Protein AF-A0A975T388-F1 (afdb_monomer_lite)

Foldseek 3Di:
DDADPVLVCLVVPNPPDDDDDDPDDDDDQLCCLQCVVVAGDLVVNLVVVLVVLCVQPVVHDGAAEDEHEHRPPSQVVDDLSLVRVLLSLLVVVVVVVPTSYHYHYDYDPVPDDPVSVLSVLQRDQWDQDPNDIDRRPNHDHSVRSVVQSPPPPDDGPPDDPPPPPPPPPDPPDDDDDDDDDDDDDDD

Secondary structure (DSSP, 8-state):
----HHHHHHHH--TTS------------HHHHHTTTSS--HHHHHHHHHHHHHHHHTTSS--EEEEEE--TTHHHHSTTHHHHHHHHHHHHHHHHTTSSEEEEEE--TTT--HHHHHHHHHH-SEEEETTEEEE-TT---HHHHHHHHT-TTSPPTTPPPP-----------PPP-----------

Structure (mmCIF, N/CA/C/O backbone):
data_AF-A0A975T388-F1
#
_entry.id   AF-A0A975T388-F1
#
loop_
_atom_site.group_PDB
_atom_site.id
_atom_site.type_symbol
_atom_site.label_atom_id
_atom_site.label_alt_id
_atom_site.label_comp_id
_atom_site.label_asym_id
_atom_site.label_entity_id
_atom_site.label_seq_id
_atom_site.pdbx_PDB_ins_code
_atom_site.Cartn_x
_atom_site.Cartn_y
_atom_site.Cartn_z
_atom_site.occupancy
_atom_site.B_iso_or_equiv
_atom_site.auth_seq_id
_atom_site.auth_comp_id
_atom_site.auth_asym_id
_atom_site.auth_atom_id
_atom_site.pdbx_PDB_model_num
ATOM 1 N N . MET A 1 1 ? -21.732 -12.731 -2.121 1.00 30.50 1 MET A N 1
ATOM 2 C CA . MET A 1 1 ? -21.685 -11.882 -0.911 1.00 30.50 1 MET A CA 1
ATOM 3 C C . MET A 1 1 ? -21.226 -12.724 0.274 1.00 30.50 1 MET A C 1
ATOM 5 O O . MET A 1 1 ? -22.053 -13.248 0.999 1.00 30.50 1 MET A O 1
ATOM 9 N N . LEU A 1 2 ? -19.913 -12.884 0.423 1.00 24.78 2 LEU A N 1
ATOM 10 C CA . LEU A 1 2 ? -19.207 -13.359 1.616 1.00 24.78 2 LEU A CA 1
ATOM 11 C C . LEU A 1 2 ? -17.829 -12.700 1.496 1.00 24.78 2 LEU A C 1
ATOM 13 O O . LEU A 1 2 ? -17.109 -12.968 0.543 1.00 24.78 2 LEU A O 1
ATOM 17 N N . LEU A 1 3 ? -17.558 -11.721 2.356 1.00 25.56 3 LEU A N 1
ATOM 18 C CA . LEU A 1 3 ? -16.228 -11.121 2.471 1.00 25.56 3 LEU A CA 1
ATOM 19 C C . LEU A 1 3 ? -15.344 -12.114 3.242 1.00 25.56 3 LEU A C 1
ATOM 21 O O . LEU A 1 3 ? -15.876 -12.751 4.158 1.00 25.56 3 LEU A O 1
ATOM 25 N N . PRO A 1 4 ? -14.038 -12.216 2.948 1.00 30.88 4 PRO A N 1
ATOM 26 C CA . PRO A 1 4 ? -13.086 -12.859 3.844 1.00 30.88 4 PRO A CA 1
ATOM 27 C C . PRO A 1 4 ? -13.237 -12.287 5.263 1.00 30.88 4 PRO A C 1
ATOM 29 O O . PRO A 1 4 ? -13.373 -11.073 5.462 1.00 30.88 4 PRO A O 1
ATOM 32 N N . THR A 1 5 ? -13.313 -13.176 6.255 1.00 37.41 5 THR A N 1
ATOM 33 C CA . THR A 1 5 ? -13.714 -12.865 7.639 1.00 37.41 5 THR A CA 1
ATOM 34 C C . THR A 1 5 ? -12.805 -11.822 8.305 1.00 37.41 5 THR A C 1
ATOM 36 O O . THR A 1 5 ? -13.280 -11.022 9.107 1.00 37.41 5 THR A O 1
ATOM 39 N N . ASN A 1 6 ? -11.527 -11.780 7.927 1.00 43.19 6 ASN A N 1
ATOM 40 C CA . ASN A 1 6 ? -10.510 -10.850 8.427 1.00 43.19 6 ASN A CA 1
ATOM 41 C C . ASN A 1 6 ? -10.733 -9.400 7.956 1.00 43.19 6 ASN A C 1
ATOM 43 O O . ASN A 1 6 ? -10.787 -8.496 8.787 1.00 43.19 6 ASN A O 1
ATOM 47 N N . ALA A 1 7 ? -10.953 -9.175 6.657 1.00 42.31 7 ALA A N 1
ATOM 48 C CA . ALA A 1 7 ? -11.155 -7.833 6.104 1.00 42.31 7 ALA A CA 1
ATOM 49 C C . ALA A 1 7 ? -12.458 -7.195 6.614 1.00 42.31 7 ALA A C 1
ATOM 51 O O . ALA A 1 7 ? -12.517 -5.999 6.903 1.00 42.31 7 ALA A O 1
ATOM 52 N N . ARG A 1 8 ? -13.513 -8.004 6.785 1.00 41.97 8 ARG A N 1
ATOM 53 C CA . ARG A 1 8 ? -14.796 -7.534 7.326 1.00 41.97 8 ARG A CA 1
ATOM 54 C C . ARG A 1 8 ? -14.720 -7.226 8.825 1.00 41.97 8 ARG A C 1
ATOM 56 O O . ARG A 1 8 ? -15.292 -6.224 9.248 1.00 41.97 8 ARG A O 1
ATOM 63 N N . ALA A 1 9 ? -14.038 -8.058 9.615 1.00 42.25 9 ALA A N 1
ATOM 64 C CA . ALA A 1 9 ? -13.875 -7.837 11.053 1.00 42.25 9 ALA A CA 1
ATOM 65 C C . ALA A 1 9 ? -13.062 -6.566 11.347 1.00 42.25 9 ALA A C 1
ATOM 67 O O . ALA A 1 9 ? -13.462 -5.765 12.190 1.00 42.25 9 ALA A O 1
ATOM 68 N N . GLN A 1 10 ? -11.987 -6.324 10.589 1.00 47.91 10 GLN A N 1
ATOM 69 C CA . GLN A 1 10 ? -11.189 -5.102 10.718 1.00 47.91 10 GLN A CA 1
ATOM 70 C C . GLN A 1 10 ? -11.966 -3.859 10.251 1.00 47.91 10 GLN A C 1
ATOM 72 O O . GLN A 1 10 ? -11.989 -2.853 10.956 1.00 47.91 10 GLN A O 1
ATOM 77 N N . ALA A 1 11 ? -12.681 -3.931 9.118 1.00 50.34 11 ALA A N 1
ATOM 78 C CA . ALA A 1 11 ? -13.449 -2.803 8.574 1.00 50.34 11 ALA A CA 1
ATOM 79 C C . ALA A 1 11 ? -14.581 -2.324 9.496 1.00 50.34 11 ALA A C 1
ATOM 81 O O . ALA A 1 11 ? -14.833 -1.121 9.605 1.00 50.34 11 ALA A O 1
ATOM 82 N N . VAL A 1 12 ? -15.275 -3.241 10.171 1.00 49.38 12 VAL A N 1
ATOM 83 C CA . VAL A 1 12 ? -16.400 -2.893 11.052 1.00 49.38 12 VAL A CA 1
ATOM 84 C C . VAL A 1 12 ? -15.915 -2.505 12.457 1.00 49.38 12 VAL A C 1
ATOM 86 O O . VAL A 1 12 ? -16.614 -1.771 13.150 1.00 49.38 12 VAL A O 1
ATOM 89 N N . GLY A 1 13 ? -14.687 -2.879 12.841 1.00 43.19 13 GLY A N 1
ATOM 90 C CA . GLY A 1 13 ? -14.313 -2.995 14.251 1.00 43.19 13 GLY A CA 1
ATOM 91 C C . GLY A 1 13 ? -15.068 -4.179 14.860 1.00 43.19 13 GLY A C 1
ATOM 92 O O . GLY A 1 13 ? -16.221 -4.436 14.502 1.00 43.19 13 GLY A O 1
ATOM 93 N N . GLU A 1 14 ? -14.445 -4.965 15.735 1.00 40.31 14 GLU A N 1
ATOM 94 C CA . GLU A 1 14 ? -15.171 -6.078 16.353 1.00 40.31 14 GLU A CA 1
ATOM 95 C C . GLU A 1 14 ? -16.445 -5.568 17.048 1.00 40.31 14 GLU A C 1
ATOM 97 O O . GLU A 1 14 ? -16.415 -4.580 17.784 1.00 40.31 14 GLU A O 1
ATOM 102 N N . ALA A 1 15 ? -17.572 -6.244 16.792 1.00 36.09 15 ALA A N 1
ATOM 103 C CA . ALA A 1 15 ? -18.944 -5.816 17.097 1.00 36.09 15 ALA A CA 1
ATOM 104 C C . ALA A 1 15 ? -19.305 -5.733 18.603 1.00 36.09 15 ALA A C 1
ATOM 106 O O . ALA A 1 15 ? -20.472 -5.843 18.972 1.00 36.09 15 ALA A O 1
ATOM 107 N N . GLY A 1 16 ? -18.320 -5.544 19.480 1.00 38.28 16 GLY A N 1
ATOM 108 C CA . GLY A 1 16 ? -18.479 -5.384 20.925 1.00 38.28 16 GLY A CA 1
ATOM 109 C C . GLY A 1 16 ? -17.702 -4.212 21.530 1.00 38.28 16 GLY A C 1
ATOM 110 O O . GLY A 1 16 ? -17.744 -4.040 22.746 1.00 38.28 16 GLY A O 1
ATOM 111 N N . VAL A 1 17 ? -17.004 -3.401 20.730 1.00 41.09 17 VAL A N 1
ATOM 112 C CA . VAL A 1 17 ? -16.310 -2.206 21.228 1.00 41.09 17 VAL A CA 1
ATOM 113 C C . VAL A 1 17 ? -17.231 -1.006 21.041 1.00 41.09 17 VAL A C 1
ATOM 115 O O . VAL A 1 17 ? -17.627 -0.691 19.922 1.00 41.09 17 VAL A O 1
ATOM 118 N N . ALA A 1 18 ? -17.626 -0.380 22.153 1.00 38.09 18 ALA A N 1
ATOM 119 C CA . ALA A 1 18 ? -18.365 0.877 22.136 1.00 38.09 18 ALA A CA 1
ATOM 120 C C . ALA A 1 18 ? -17.666 1.875 21.204 1.00 38.09 18 ALA A C 1
ATOM 122 O O . ALA A 1 18 ? -16.444 2.001 21.261 1.00 38.09 18 ALA A O 1
ATOM 123 N N . ASP A 1 19 ? -18.451 2.541 20.357 1.00 43.00 19 ASP A N 1
ATOM 124 C CA . ASP A 1 19 ? -17.957 3.444 19.320 1.00 43.00 19 ASP A CA 1
ATOM 125 C C . ASP A 1 19 ? -17.014 4.490 19.947 1.00 43.00 19 ASP A C 1
ATOM 127 O O . ASP A 1 19 ? -17.460 5.282 20.790 1.00 43.00 19 ASP A O 1
ATOM 131 N N . PRO A 1 20 ? -15.704 4.467 19.641 1.00 47.03 20 PRO A N 1
ATOM 132 C CA . PRO A 1 20 ? -14.797 5.477 20.153 1.00 47.03 20 PRO A CA 1
ATOM 133 C C . PRO A 1 20 ? -15.199 6.828 19.549 1.00 47.03 20 PRO A C 1
ATOM 135 O O . PRO A 1 20 ? -15.368 6.934 18.333 1.00 47.03 20 PRO A O 1
ATOM 138 N N . PRO A 1 21 ? -15.364 7.890 20.351 1.00 54.34 21 PRO A N 1
ATOM 139 C CA . PRO A 1 21 ? -15.762 9.176 19.812 1.00 54.34 21 PRO A CA 1
ATOM 140 C C . PRO A 1 21 ? -14.575 9.796 19.075 1.00 54.34 21 PRO A C 1
ATOM 142 O O . PRO A 1 21 ? -13.701 10.388 19.700 1.00 54.34 21 PRO A O 1
ATOM 145 N N . THR A 1 22 ? -14.550 9.727 17.746 1.00 55.69 22 THR A N 1
ATOM 146 C CA . THR A 1 22 ? -13.683 10.592 16.934 1.00 55.69 22 THR A CA 1
ATOM 147 C C . THR A 1 22 ? -14.392 11.037 15.656 1.00 55.69 22 THR A C 1
ATOM 149 O O . THR A 1 22 ? -14.311 10.424 14.599 1.00 55.69 22 THR A O 1
ATOM 152 N N . HIS A 1 23 ? -15.060 12.191 15.745 1.00 63.50 23 HIS A N 1
ATOM 153 C CA . HIS A 1 23 ? -15.674 12.946 14.641 1.00 63.50 23 HIS A CA 1
ATOM 154 C C . HIS A 1 23 ? -14.646 13.534 13.642 1.00 63.50 23 HIS A C 1
ATOM 156 O O . HIS A 1 23 ? -14.829 14.647 13.149 1.00 63.50 23 HIS A O 1
ATOM 162 N N . ARG A 1 24 ? -13.527 12.849 13.372 1.00 70.00 24 ARG A N 1
ATOM 163 C CA . ARG A 1 24 ? -12.461 13.350 12.493 1.00 70.00 24 ARG A CA 1
ATOM 164 C C . ARG A 1 24 ? -12.562 12.666 11.134 1.00 70.00 24 ARG A C 1
ATOM 166 O O . ARG A 1 24 ? -12.061 11.566 10.942 1.00 70.00 24 ARG A O 1
ATOM 173 N N . PHE A 1 25 ? -13.221 13.346 10.206 1.00 82.25 25 PHE A N 1
ATOM 174 C CA . PHE A 1 25 ? -13.214 13.029 8.783 1.00 82.25 25 PHE A CA 1
ATOM 175 C C . PHE A 1 25 ? -12.404 14.106 8.065 1.00 82.25 25 PHE A C 1
ATOM 177 O O . PHE A 1 25 ? -12.632 15.294 8.292 1.00 82.25 25 PHE A O 1
ATOM 184 N N . ASP A 1 26 ? -11.456 13.695 7.231 1.00 84.56 26 ASP A N 1
ATOM 185 C CA . ASP A 1 26 ? -10.583 14.597 6.488 1.00 84.56 26 ASP A CA 1
ATOM 186 C C . ASP A 1 26 ? -10.406 14.073 5.063 1.00 84.56 26 ASP A C 1
ATOM 188 O O . ASP A 1 26 ? -10.314 12.864 4.845 1.00 84.56 26 ASP A O 1
ATOM 192 N N . VAL A 1 27 ? -10.379 14.988 4.098 1.00 88.19 27 VAL A N 1
ATOM 193 C CA . VAL A 1 27 ? -10.170 14.685 2.681 1.00 88.19 27 VAL A CA 1
ATOM 194 C C . VAL A 1 27 ? -9.107 15.633 2.176 1.00 88.19 27 VAL A C 1
ATOM 196 O O . VAL A 1 27 ? -9.286 16.850 2.203 1.00 88.19 27 VAL A O 1
ATOM 199 N N . ARG A 1 28 ? -8.008 15.065 1.688 1.00 87.25 28 ARG A N 1
ATOM 200 C CA . ARG A 1 28 ? -6.891 15.822 1.131 1.00 87.25 28 ARG A CA 1
ATOM 201 C C . ARG A 1 28 ? -6.576 15.337 -0.276 1.00 87.25 28 ARG A C 1
ATOM 203 O O . ARG A 1 28 ? -6.723 14.143 -0.543 1.00 87.25 28 ARG A O 1
ATOM 210 N N . PRO A 1 29 ? -6.116 16.222 -1.171 1.00 88.50 29 PRO A N 1
ATOM 211 C CA . PRO A 1 29 ? -5.561 15.801 -2.448 1.00 88.50 29 PRO A CA 1
ATOM 212 C C . PRO A 1 29 ? -4.415 14.808 -2.234 1.00 88.50 29 PRO A C 1
ATOM 214 O O . PRO A 1 29 ? -3.535 15.048 -1.408 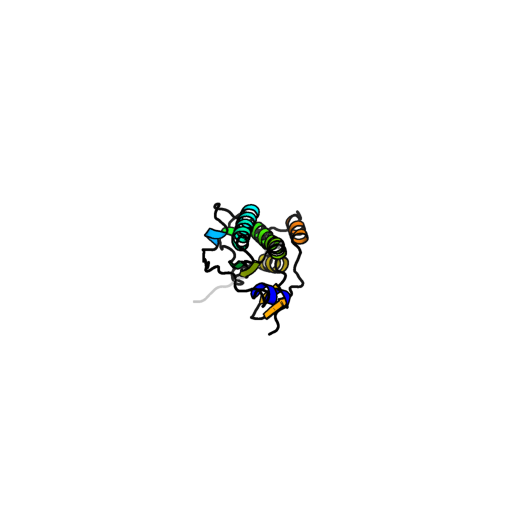1.00 88.50 29 PRO A O 1
ATOM 217 N N . ALA A 1 30 ? -4.378 13.726 -3.017 1.00 86.00 30 ALA A N 1
ATOM 218 C CA . ALA A 1 30 ? -3.330 12.709 -2.904 1.00 86.00 30 ALA A CA 1
ATOM 219 C C . ALA A 1 30 ? -1.922 13.327 -3.000 1.00 86.00 30 ALA A C 1
ATOM 221 O O . ALA A 1 30 ? -1.040 13.006 -2.210 1.00 86.00 30 ALA A O 1
ATOM 222 N N . ALA A 1 31 ? -1.721 14.289 -3.905 1.00 85.00 31 ALA A N 1
ATOM 223 C CA . ALA A 1 31 ? -0.448 14.998 -4.031 1.00 85.00 31 ALA A CA 1
ATOM 224 C C . ALA A 1 31 ? -0.028 15.721 -2.734 1.00 85.00 31 ALA A C 1
ATOM 226 O O . ALA A 1 31 ? 1.142 15.681 -2.373 1.00 85.00 31 ALA A O 1
ATOM 227 N N . GLU A 1 32 ? -0.962 16.328 -1.996 1.00 85.31 32 GLU A N 1
ATOM 228 C CA . GLU A 1 32 ? -0.660 17.001 -0.723 1.00 85.31 32 GLU A CA 1
ATOM 229 C C . GLU A 1 32 ? -0.351 16.021 0.411 1.00 85.31 32 GLU A C 1
ATOM 231 O O . GLU A 1 32 ? 0.315 16.387 1.374 1.00 85.31 32 GLU A O 1
ATOM 236 N N . VAL A 1 33 ? -0.835 14.782 0.322 1.00 86.31 33 VAL A N 1
ATOM 237 C CA . VAL A 1 33 ? -0.544 13.734 1.308 1.00 86.31 33 VAL A CA 1
ATOM 238 C C . VAL A 1 33 ? 0.809 13.096 1.018 1.00 86.31 33 VAL A C 1
ATOM 240 O O . VAL A 1 33 ? 1.658 13.035 1.899 1.00 86.31 33 VAL A O 1
ATOM 243 N N . TYR A 1 34 ? 1.024 12.662 -0.222 1.00 84.06 34 TYR A N 1
ATOM 244 C CA . TYR A 1 34 ? 2.171 11.841 -0.605 1.00 84.06 34 TYR A CA 1
ATOM 245 C C . TYR A 1 34 ? 3.423 12.639 -0.994 1.00 84.06 34 TYR A C 1
ATOM 247 O O . TYR A 1 34 ? 4.525 12.101 -0.934 1.00 84.06 34 TYR A O 1
ATOM 255 N N . LEU A 1 35 ? 3.275 13.908 -1.396 1.00 84.94 35 LEU A N 1
ATOM 256 C CA . LEU A 1 35 ? 4.369 14.752 -1.901 1.00 84.94 35 LEU A CA 1
ATOM 257 C C . LEU A 1 35 ? 4.609 15.981 -1.014 1.00 84.94 35 LEU A C 1
ATOM 259 O O . LEU A 1 35 ? 5.037 17.027 -1.496 1.00 84.94 35 LEU A O 1
ATOM 263 N N . GLN A 1 36 ? 4.364 15.870 0.296 1.00 77.31 36 GLN A N 1
ATOM 264 C CA . GLN A 1 36 ? 4.545 16.970 1.263 1.00 77.31 36 GLN A CA 1
ATOM 265 C C . GLN A 1 36 ? 5.944 17.595 1.221 1.00 77.31 36 GLN A C 1
ATOM 267 O O . GLN A 1 36 ? 6.100 18.794 1.439 1.00 77.31 36 GLN A O 1
ATOM 272 N N . SER A 1 37 ? 6.962 16.785 0.922 1.00 74.81 37 SER A N 1
ATOM 273 C CA . SER A 1 37 ? 8.356 17.226 0.804 1.00 74.81 37 SER A CA 1
ATOM 274 C C . SER A 1 37 ? 8.753 17.657 -0.619 1.00 74.81 37 SER A C 1
ATOM 276 O O . SER A 1 37 ? 9.929 17.884 -0.897 1.00 74.81 37 SER A O 1
ATOM 278 N N . GLY A 1 38 ? 7.784 17.745 -1.537 1.00 80.12 38 GLY A N 1
ATOM 279 C CA . GLY A 1 38 ? 7.990 17.950 -2.974 1.00 80.12 38 GLY A CA 1
ATOM 280 C C . GLY A 1 38 ? 8.334 16.674 -3.747 1.00 80.12 38 GLY A C 1
ATOM 281 O O . GLY A 1 38 ? 8.271 16.695 -4.972 1.00 80.12 38 GLY A O 1
ATOM 282 N N . LYS A 1 39 ? 8.651 15.586 -3.037 1.00 83.81 39 LYS A N 1
ATOM 283 C CA . LYS A 1 39 ? 8.932 14.252 -3.572 1.00 83.81 39 LYS A CA 1
ATOM 284 C C . LYS A 1 39 ? 8.311 13.158 -2.716 1.00 83.81 39 LYS A C 1
ATOM 286 O O . LYS A 1 39 ? 8.037 13.382 -1.529 1.00 83.81 39 LYS A O 1
ATOM 291 N N . PHE A 1 40 ? 8.134 11.980 -3.297 1.00 87.88 40 PHE A N 1
ATOM 292 C CA . PHE A 1 40 ? 7.709 10.799 -2.563 1.00 87.88 40 PHE A CA 1
ATOM 293 C C . PHE A 1 40 ? 8.836 10.261 -1.669 1.00 87.88 40 PHE A C 1
ATOM 295 O O . PHE A 1 40 ? 10.014 10.296 -2.024 1.00 87.88 40 PHE A O 1
ATOM 302 N N . SER A 1 41 ? 8.481 9.782 -0.475 1.00 89.56 41 SER A N 1
ATOM 303 C CA . SER A 1 41 ? 9.418 9.146 0.455 1.00 89.56 41 SER A CA 1
ATOM 304 C C . SER A 1 41 ? 8.698 8.102 1.299 1.00 89.56 41 SER A C 1
ATOM 306 O O . SER A 1 41 ? 7.788 8.430 2.064 1.00 89.56 41 SER A O 1
ATOM 308 N N . VAL A 1 42 ? 9.146 6.849 1.192 1.00 91.00 42 VAL A N 1
ATOM 309 C CA . VAL A 1 42 ? 8.621 5.720 1.976 1.00 91.00 42 VAL A CA 1
ATOM 310 C C . VAL A 1 42 ? 8.757 5.981 3.474 1.00 91.00 42 VAL A C 1
ATOM 312 O O . VAL A 1 42 ? 7.808 5.770 4.228 1.00 91.00 42 VAL A O 1
ATOM 315 N N . GLU A 1 43 ? 9.928 6.456 3.905 1.00 91.19 43 GLU A N 1
ATOM 316 C CA . GLU A 1 43 ? 10.239 6.723 5.313 1.00 91.19 43 GLU A CA 1
ATOM 317 C C . GLU A 1 43 ? 9.320 7.806 5.884 1.00 91.19 43 GLU A C 1
ATOM 319 O O . GLU A 1 43 ? 8.679 7.594 6.913 1.00 91.19 43 GLU A O 1
ATOM 324 N N . HIS A 1 44 ? 9.189 8.932 5.172 1.00 89.94 44 HIS A N 1
ATOM 325 C CA . HIS A 1 44 ? 8.333 10.042 5.597 1.00 89.94 44 HIS A CA 1
ATOM 326 C C . HIS A 1 44 ? 6.873 9.602 5.706 1.00 89.94 44 HIS A C 1
ATOM 328 O O . HIS A 1 44 ? 6.236 9.815 6.735 1.00 89.94 44 HIS A O 1
ATOM 334 N N . MET A 1 45 ? 6.354 8.927 4.677 1.00 90.94 45 MET A N 1
ATOM 335 C CA . MET A 1 45 ? 4.959 8.484 4.658 1.00 90.94 45 MET A CA 1
ATOM 336 C C . MET A 1 45 ? 4.654 7.445 5.740 1.00 90.94 45 MET A C 1
ATOM 338 O O . MET A 1 45 ? 3.595 7.499 6.367 1.00 90.94 45 MET A O 1
ATOM 342 N N . THR A 1 46 ? 5.586 6.526 5.994 1.00 90.69 46 THR A N 1
ATOM 343 C CA . THR A 1 46 ? 5.453 5.519 7.057 1.00 90.69 46 THR A CA 1
ATOM 344 C C . THR A 1 46 ? 5.486 6.165 8.444 1.00 90.69 46 THR A C 1
ATOM 346 O O . THR A 1 46 ? 4.705 5.771 9.314 1.00 90.69 46 THR A O 1
ATOM 349 N N . SER A 1 47 ? 6.337 7.179 8.648 1.00 90.31 47 SER A N 1
ATOM 350 C CA . SER A 1 47 ? 6.406 7.941 9.903 1.00 90.31 47 SER A CA 1
ATOM 351 C C . SER A 1 47 ? 5.114 8.712 10.156 1.00 90.31 47 SER A C 1
ATOM 353 O O . SER A 1 47 ? 4.478 8.505 11.183 1.00 90.31 47 SER A O 1
ATOM 355 N N . VAL A 1 48 ? 4.665 9.523 9.189 1.00 88.38 48 VAL A N 1
ATOM 356 C CA . VAL A 1 48 ? 3.435 10.327 9.310 1.00 88.38 48 VAL A CA 1
ATOM 357 C C . VAL A 1 48 ? 2.224 9.447 9.614 1.00 88.38 48 VAL A C 1
ATOM 359 O O . VAL A 1 48 ? 1.387 9.792 10.453 1.00 88.38 48 VAL A O 1
ATOM 362 N N . LEU A 1 49 ? 2.121 8.294 8.952 1.00 88.69 49 LEU A N 1
ATOM 363 C CA . LEU A 1 49 ? 1.029 7.362 9.199 1.00 88.69 49 LEU A CA 1
ATOM 364 C C . LEU A 1 49 ? 1.120 6.718 10.585 1.00 88.69 49 LEU A C 1
ATOM 366 O O . LEU A 1 49 ? 0.103 6.571 11.264 1.00 88.69 49 LEU A O 1
ATOM 370 N N . SER A 1 50 ? 2.330 6.354 11.012 1.00 88.44 50 SER A N 1
ATOM 371 C CA . SER A 1 50 ? 2.567 5.796 12.342 1.00 88.44 50 SER A CA 1
ATOM 372 C C . SER A 1 50 ? 2.173 6.784 13.437 1.00 88.44 50 SER A C 1
ATOM 374 O O . SER A 1 50 ? 1.434 6.379 14.334 1.00 88.44 50 SER A O 1
ATOM 376 N N . ASP A 1 51 ? 2.572 8.051 13.306 1.00 88.75 51 ASP A N 1
ATOM 377 C CA . ASP A 1 51 ? 2.228 9.136 14.232 1.00 88.75 51 ASP A CA 1
ATOM 378 C C . ASP A 1 51 ? 0.711 9.369 14.264 1.00 88.75 51 ASP A C 1
ATOM 380 O O . ASP A 1 51 ? 0.102 9.447 15.329 1.00 88.75 51 ASP A O 1
ATOM 384 N N . THR A 1 52 ? 0.063 9.383 13.093 1.00 86.69 52 THR A N 1
ATOM 385 C CA . THR A 1 52 ? -1.399 9.530 12.983 1.00 86.69 52 THR A CA 1
ATOM 386 C C . THR A 1 52 ? -2.137 8.397 13.700 1.00 86.69 52 THR A C 1
ATOM 388 O O . THR A 1 52 ? -3.160 8.626 14.347 1.00 86.69 52 THR A O 1
ATOM 391 N N . LEU A 1 53 ? -1.641 7.163 13.592 1.00 85.88 53 LEU A N 1
ATOM 392 C CA . LEU A 1 53 ? -2.217 6.012 14.288 1.00 85.88 53 LEU A CA 1
ATOM 393 C C . LEU A 1 53 ? -1.990 6.073 15.800 1.00 85.88 53 LEU A C 1
ATOM 395 O O . LEU A 1 53 ? -2.878 5.681 16.560 1.00 85.88 53 LEU A O 1
ATOM 399 N N . ASP A 1 54 ? -0.844 6.590 16.241 1.00 87.62 54 ASP A N 1
ATOM 400 C CA . ASP A 1 54 ? -0.567 6.801 17.663 1.00 87.62 54 ASP A CA 1
ATOM 401 C C . ASP A 1 54 ? -1.492 7.878 18.243 1.00 87.62 54 ASP A C 1
ATOM 403 O O . ASP A 1 54 ? -2.061 7.681 19.312 1.00 87.62 54 ASP A O 1
ATOM 407 N N . GLU A 1 55 ? -1.771 8.956 17.504 1.00 85.94 55 GLU A N 1
ATOM 408 C CA . GLU A 1 55 ? -2.783 9.947 17.895 1.00 85.94 55 GLU A CA 1
ATOM 409 C C . GLU A 1 55 ? -4.187 9.341 18.018 1.00 85.94 55 GLU A C 1
ATOM 411 O O . GLU A 1 55 ? -4.900 9.610 18.985 1.00 85.94 55 GLU A O 1
ATOM 416 N N . VAL A 1 56 ? -4.599 8.527 17.037 1.00 82.31 56 VAL A N 1
ATOM 417 C CA . VAL A 1 56 ? -5.928 7.890 17.020 1.00 82.31 56 VAL A CA 1
ATOM 418 C C . VAL A 1 56 ? -6.106 6.946 18.209 1.00 82.31 56 VAL A C 1
ATOM 420 O O . VAL A 1 56 ? -7.213 6.821 18.731 1.00 82.31 56 VAL A O 1
ATOM 423 N N . THR A 1 57 ? -5.028 6.303 18.655 1.00 81.50 57 THR A N 1
ATOM 424 C CA . THR A 1 57 ? -5.050 5.318 19.745 1.00 81.50 57 THR A CA 1
ATOM 425 C C . THR A 1 57 ? -4.667 5.897 21.115 1.00 81.50 57 THR A C 1
ATOM 427 O O . THR A 1 57 ? -4.903 5.251 22.135 1.00 81.50 57 THR A O 1
ATOM 430 N N . ALA A 1 58 ? -4.163 7.136 21.184 1.00 81.25 58 ALA A N 1
ATOM 431 C CA . ALA A 1 58 ? -3.714 7.778 22.425 1.00 81.25 58 ALA A CA 1
ATOM 432 C C . ALA A 1 58 ? -4.811 7.916 23.501 1.00 81.25 58 ALA A C 1
ATOM 434 O O . ALA A 1 58 ? -4.511 7.937 24.694 1.00 81.25 58 ALA A O 1
ATOM 435 N N . GLY A 1 59 ? -6.080 8.028 23.093 1.00 70.75 59 GLY A N 1
ATOM 436 C CA . GLY A 1 59 ? -7.226 8.235 23.988 1.00 70.75 59 GLY A CA 1
ATOM 437 C C . GLY A 1 59 ? -8.023 6.975 24.345 1.00 70.75 59 GLY A C 1
ATOM 438 O O . GLY A 1 59 ? -9.035 7.089 25.036 1.00 70.75 59 GLY A O 1
ATOM 439 N N . GLY A 1 60 ? -7.619 5.794 23.868 1.00 73.25 60 GLY A N 1
ATOM 440 C CA . GLY A 1 60 ? -8.378 4.548 24.016 1.00 73.25 60 GLY A CA 1
ATOM 441 C C . GLY A 1 60 ? -8.448 3.744 22.712 1.00 73.25 60 GLY A C 1
ATOM 442 O O . GLY A 1 60 ? -7.657 3.987 21.802 1.00 73.25 60 GLY A O 1
ATOM 443 N N . PRO A 1 61 ? -9.369 2.767 22.599 1.00 69.56 61 PRO A N 1
ATOM 444 C CA . PRO A 1 61 ? -9.475 1.918 21.415 1.00 69.56 61 PRO A CA 1
ATOM 445 C C . PRO A 1 61 ? -9.976 2.726 20.209 1.00 69.56 61 PRO A C 1
ATOM 447 O O . PRO A 1 61 ? -11.173 2.808 19.971 1.00 69.56 61 PRO A O 1
ATOM 450 N N . GLY A 1 62 ? -9.064 3.346 19.462 1.00 77.50 62 GLY A N 1
ATOM 451 C CA . GLY A 1 62 ? -9.344 4.018 18.193 1.00 77.50 62 GLY A CA 1
ATOM 452 C C . GLY A 1 62 ? -9.112 3.097 16.995 1.00 77.50 62 GLY A C 1
ATOM 453 O O . GLY A 1 62 ? -8.308 2.172 17.068 1.00 77.50 62 GLY A O 1
ATOM 454 N N . LEU A 1 63 ? -9.804 3.359 15.885 1.00 83.38 63 LEU A N 1
ATOM 455 C CA . LEU A 1 63 ? -9.621 2.659 14.610 1.00 83.38 63 LEU A CA 1
ATOM 456 C C . LEU A 1 63 ? -9.486 3.687 13.488 1.00 83.38 63 LEU A C 1
ATOM 458 O O . LEU A 1 63 ? -10.405 4.474 13.254 1.00 83.38 63 LEU A O 1
ATOM 462 N N . LEU A 1 64 ? -8.362 3.661 12.772 1.00 84.62 64 LEU A N 1
ATOM 463 C CA . LEU A 1 64 ? -8.194 4.469 11.568 1.00 84.62 64 LEU A CA 1
ATOM 464 C C . LEU A 1 64 ? -8.773 3.727 10.366 1.00 84.62 64 LEU A C 1
ATOM 466 O O . LEU A 1 64 ? -8.365 2.612 10.056 1.00 84.62 64 LEU A O 1
ATOM 470 N N . ARG A 1 65 ? -9.694 4.368 9.652 1.00 87.44 65 ARG A N 1
ATOM 471 C CA . ARG A 1 65 ? -10.140 3.922 8.331 1.00 87.44 65 ARG A CA 1
ATOM 472 C C . ARG A 1 65 ? -9.704 4.968 7.327 1.00 87.44 65 ARG A C 1
ATOM 474 O O . ARG A 1 65 ? -10.105 6.122 7.461 1.00 87.44 65 ARG A O 1
ATOM 481 N N . ALA A 1 66 ? -8.902 4.583 6.345 1.00 87.00 66 ALA A N 1
ATOM 482 C CA . ALA A 1 66 ? -8.501 5.495 5.286 1.00 87.00 66 ALA A CA 1
ATOM 483 C C . ALA A 1 66 ? -8.579 4.830 3.915 1.00 87.00 66 ALA A C 1
ATOM 485 O O . ALA A 1 66 ? -8.453 3.616 3.761 1.00 87.00 66 ALA A O 1
ATOM 486 N N . THR A 1 67 ? -8.801 5.660 2.909 1.00 91.06 67 THR A N 1
ATOM 487 C CA . THR A 1 67 ? -8.709 5.278 1.508 1.00 91.06 67 THR A CA 1
ATOM 488 C C . THR A 1 67 ? -7.856 6.308 0.792 1.00 91.06 67 THR A C 1
ATOM 490 O O . THR A 1 67 ? -7.892 7.488 1.145 1.00 91.06 67 THR A O 1
ATOM 493 N N . GLY A 1 68 ? -7.055 5.860 -0.165 1.00 88.38 68 GLY A N 1
ATOM 494 C CA . GLY A 1 68 ? -6.135 6.715 -0.900 1.00 88.38 68 GLY A CA 1
ATOM 495 C C . GLY A 1 68 ? -5.990 6.227 -2.327 1.00 88.38 68 GLY A C 1
ATOM 496 O O . GLY A 1 68 ? -6.038 5.028 -2.584 1.00 88.38 68 GLY A O 1
ATOM 497 N N . GLU A 1 69 ? -5.835 7.161 -3.254 1.00 88.12 69 GLU A N 1
ATOM 498 C CA . GLU A 1 69 ? -5.441 6.865 -4.627 1.00 88.12 69 GLU A CA 1
ATOM 499 C C . GLU A 1 69 ? -3.957 7.178 -4.822 1.00 88.12 69 GLU A C 1
ATOM 501 O O . GLU A 1 69 ? -3.400 8.049 -4.148 1.00 88.12 69 GLU A O 1
ATOM 506 N N . MET A 1 70 ? -3.313 6.509 -5.778 1.00 83.62 70 MET A N 1
ATOM 507 C CA . MET A 1 70 ? -1.952 6.877 -6.165 1.00 83.62 70 MET A CA 1
ATOM 508 C C . MET A 1 70 ? -1.917 8.328 -6.694 1.00 83.62 70 MET A C 1
ATOM 510 O O . MET A 1 70 ? -2.708 8.684 -7.573 1.00 83.62 70 MET A O 1
ATOM 514 N N . PRO A 1 71 ? -0.977 9.172 -6.234 1.00 78.81 7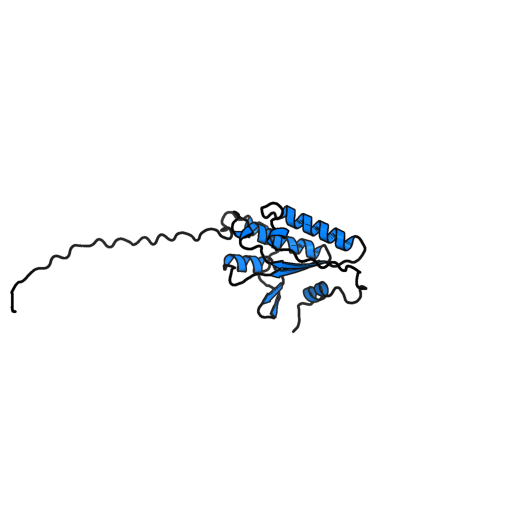1 PRO A N 1
ATOM 515 C CA . PRO A 1 71 ? -0.874 10.569 -6.657 1.00 78.81 71 PRO A CA 1
ATOM 516 C C . PRO A 1 71 ? -0.338 10.687 -8.095 1.00 78.81 71 PRO A C 1
ATOM 518 O O . PRO A 1 71 ? 0.869 10.732 -8.356 1.00 78.81 71 PRO A O 1
ATOM 521 N N . TRP A 1 72 ? -1.262 10.778 -9.050 1.00 75.62 72 TRP A N 1
ATOM 522 C CA . TRP A 1 72 ? -0.967 10.947 -10.473 1.00 75.62 72 TRP A CA 1
ATOM 523 C C . TRP A 1 72 ? -0.879 12.432 -10.890 1.00 75.62 72 TRP A C 1
ATOM 525 O O . TRP A 1 72 ? -1.729 13.222 -10.480 1.00 75.62 72 TRP A O 1
ATOM 535 N N . PRO A 1 73 ? 0.049 12.841 -11.786 1.00 72.12 73 PRO A N 1
ATOM 536 C CA . PRO A 1 73 ? 1.180 12.078 -12.325 1.00 72.12 73 PRO A CA 1
ATOM 537 C C . PRO A 1 73 ? 2.429 12.145 -11.429 1.00 72.12 73 PRO A C 1
ATOM 539 O O . PRO A 1 73 ? 3.444 11.559 -11.786 1.00 72.12 73 PRO A O 1
ATOM 542 N N . GLY A 1 74 ? 2.377 12.875 -10.307 1.00 76.94 74 GLY A N 1
ATOM 543 C CA . GLY A 1 74 ? 3.547 13.283 -9.523 1.00 76.94 74 GLY A CA 1
ATOM 544 C C . GLY A 1 74 ? 4.523 12.148 -9.216 1.00 76.94 74 GLY A C 1
ATOM 545 O O . GLY A 1 74 ? 5.668 12.221 -9.643 1.00 76.94 74 GLY A O 1
ATOM 546 N N . VAL A 1 75 ? 4.048 11.065 -8.595 1.00 76.94 75 VAL A N 1
ATOM 547 C CA . VAL A 1 75 ? 4.885 9.903 -8.234 1.00 76.94 75 VAL A CA 1
ATOM 548 C C . VAL A 1 75 ? 5.505 9.204 -9.448 1.00 76.94 75 VAL A C 1
ATOM 550 O O . VAL A 1 75 ? 6.589 8.642 -9.352 1.00 76.94 75 VAL A O 1
ATOM 553 N N . LEU A 1 76 ? 4.856 9.242 -10.612 1.00 75.44 76 LEU A N 1
ATOM 554 C CA . LEU A 1 76 ? 5.365 8.563 -11.808 1.00 75.44 76 LEU A CA 1
ATOM 555 C C . LEU A 1 76 ? 6.359 9.403 -12.607 1.00 75.44 76 LEU A C 1
ATOM 557 O O . LEU A 1 76 ? 7.079 8.860 -13.441 1.00 75.44 76 LEU A O 1
ATOM 561 N N . LEU A 1 77 ? 6.375 10.719 -12.391 1.00 74.69 77 LEU A N 1
ATOM 562 C CA . LEU A 1 77 ? 7.343 11.617 -13.019 1.00 74.69 77 LEU A CA 1
ATOM 563 C C . LEU A 1 77 ? 8.697 11.592 -12.304 1.00 74.69 77 LEU A C 1
ATOM 565 O O . LEU A 1 77 ? 9.700 12.003 -12.889 1.00 74.69 77 LEU A O 1
ATOM 569 N N . GLU A 1 78 ? 8.738 11.113 -11.061 1.00 75.25 78 GLU A N 1
ATOM 570 C CA . GLU A 1 78 ? 9.973 10.986 -10.299 1.00 75.25 78 GLU A CA 1
ATOM 571 C C . GLU A 1 78 ? 10.741 9.716 -10.691 1.00 75.25 78 GLU A C 1
ATOM 573 O O . GLU A 1 78 ? 10.144 8.640 -10.818 1.00 75.25 78 GLU A O 1
ATOM 578 N N . PRO A 1 79 ? 12.075 9.792 -10.854 1.00 73.25 79 PRO A N 1
ATOM 579 C CA . PRO A 1 79 ? 12.901 8.598 -10.981 1.00 73.25 79 PRO A CA 1
ATOM 580 C C . PRO A 1 79 ? 12.648 7.665 -9.795 1.00 73.25 79 PRO A C 1
ATOM 582 O O . PRO A 1 79 ? 12.776 8.093 -8.653 1.00 73.25 79 PRO A O 1
ATOM 585 N N . HIS A 1 80 ? 12.289 6.410 -10.070 1.00 80.19 80 HIS A N 1
ATOM 586 C CA . HIS A 1 80 ? 11.939 5.393 -9.065 1.00 80.19 80 HIS A CA 1
ATOM 587 C C . HIS A 1 80 ? 10.692 5.679 -8.216 1.00 80.19 80 HIS A C 1
ATOM 589 O O . HIS A 1 80 ? 10.338 4.840 -7.396 1.00 80.19 80 HIS A O 1
ATOM 595 N N . GLY A 1 81 ? 9.964 6.779 -8.437 1.00 86.12 81 GLY A N 1
ATOM 596 C CA . GLY A 1 81 ? 8.832 7.131 -7.574 1.00 86.12 81 GLY A CA 1
ATOM 597 C C . GLY A 1 81 ? 7.738 6.060 -7.562 1.00 86.12 81 GLY A C 1
ATOM 598 O O . GLY A 1 81 ? 7.179 5.759 -6.513 1.00 86.12 81 GLY A O 1
ATOM 599 N N . ALA A 1 82 ? 7.491 5.400 -8.698 1.00 89.06 82 ALA A N 1
ATOM 600 C CA . ALA A 1 82 ? 6.570 4.266 -8.760 1.00 89.06 82 ALA A CA 1
ATOM 601 C C . ALA A 1 82 ? 7.039 3.063 -7.926 1.00 89.06 82 ALA A C 1
ATOM 603 O O . ALA A 1 82 ? 6.225 2.448 -7.245 1.00 89.06 82 ALA A O 1
ATOM 604 N N . ASP A 1 83 ? 8.332 2.731 -7.969 1.00 92.19 83 ASP A N 1
ATOM 605 C CA . ASP A 1 83 ? 8.894 1.649 -7.157 1.00 92.19 83 ASP A CA 1
ATOM 606 C C . ASP A 1 83 ? 8.773 1.977 -5.670 1.00 92.19 83 ASP A C 1
ATOM 608 O O . ASP A 1 83 ? 8.215 1.182 -4.915 1.00 92.19 83 ASP A O 1
ATOM 612 N N . ASP A 1 84 ? 9.197 3.178 -5.272 1.00 92.56 84 ASP A N 1
ATOM 613 C CA . ASP A 1 84 ? 9.100 3.652 -3.893 1.00 92.56 84 ASP A CA 1
ATOM 614 C C . ASP A 1 84 ? 7.646 3.647 -3.406 1.00 92.56 84 ASP A C 1
ATOM 616 O O . ASP A 1 84 ? 7.365 3.224 -2.285 1.00 92.56 84 ASP A O 1
ATOM 620 N N . PHE A 1 85 ? 6.695 4.049 -4.252 1.00 92.44 85 PHE A N 1
ATOM 621 C CA . PHE A 1 85 ? 5.276 4.004 -3.914 1.00 92.44 85 PHE A CA 1
ATOM 622 C C . PHE A 1 85 ? 4.812 2.588 -3.577 1.00 92.44 85 PHE A C 1
ATOM 624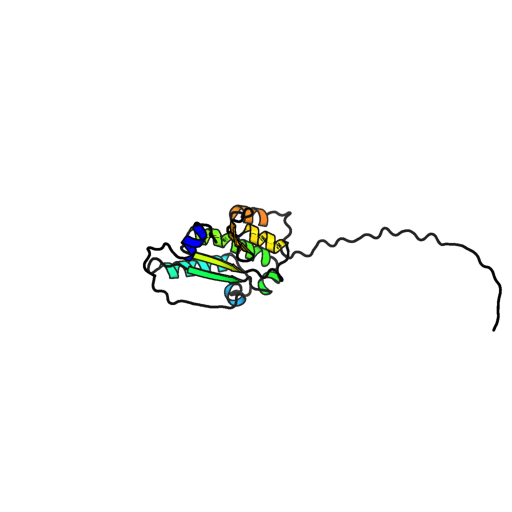 O O . PHE A 1 85 ? 4.165 2.391 -2.553 1.00 92.44 85 PHE A O 1
ATOM 631 N N . PHE A 1 86 ? 5.178 1.581 -4.373 1.00 93.88 86 PHE A N 1
ATOM 632 C CA . PHE A 1 86 ? 4.794 0.204 -4.060 1.00 93.88 86 PHE A CA 1
ATOM 633 C C . PHE A 1 86 ? 5.591 -0.405 -2.900 1.00 93.88 86 PHE A C 1
ATOM 635 O O . PHE A 1 86 ? 5.064 -1.260 -2.194 1.00 93.88 86 PHE A O 1
ATOM 642 N N . VAL A 1 87 ? 6.813 0.062 -2.635 1.00 95.25 87 VAL A N 1
ATOM 643 C CA . VAL A 1 87 ? 7.534 -0.273 -1.394 1.00 95.25 87 VAL A CA 1
ATOM 644 C C . VAL A 1 87 ? 6.783 0.275 -0.173 1.00 95.25 87 VAL A C 1
ATOM 646 O O . VAL A 1 87 ? 6.656 -0.415 0.839 1.00 95.25 87 VAL A O 1
ATOM 649 N N . TYR A 1 88 ? 6.230 1.486 -0.268 1.00 94.50 88 TYR A N 1
ATOM 650 C CA . TYR A 1 88 ? 5.349 2.042 0.759 1.00 94.50 88 TYR A CA 1
ATOM 651 C C . TYR A 1 88 ? 4.038 1.255 0.896 1.00 94.50 88 TYR A C 1
ATOM 653 O O . TYR A 1 88 ? 3.658 0.930 2.015 1.00 94.50 88 TYR A O 1
ATOM 661 N N . GLU A 1 89 ? 3.381 0.881 -0.204 1.00 94.94 89 GLU A N 1
ATOM 662 C CA . GLU A 1 89 ? 2.174 0.036 -0.167 1.00 94.94 89 GLU A CA 1
ATOM 663 C C . GLU A 1 89 ? 2.449 -1.306 0.527 1.00 94.94 89 GLU A C 1
ATOM 665 O O . GLU A 1 89 ? 1.690 -1.736 1.392 1.00 94.94 89 GLU A O 1
ATOM 670 N N . ALA A 1 90 ? 3.586 -1.941 0.227 1.00 94.94 90 ALA A N 1
ATOM 671 C CA . ALA A 1 90 ? 4.014 -3.141 0.935 1.00 94.94 90 ALA A CA 1
ATOM 672 C C . ALA A 1 90 ? 4.210 -2.869 2.441 1.00 94.94 90 ALA A C 1
ATOM 674 O O . ALA A 1 90 ? 3.812 -3.694 3.263 1.00 94.94 90 ALA A O 1
ATOM 675 N N . ALA A 1 91 ? 4.773 -1.708 2.810 1.00 93.44 91 ALA A N 1
ATOM 676 C CA . ALA A 1 91 ? 4.975 -1.281 4.199 1.00 93.44 91 ALA A CA 1
ATOM 677 C C . ALA A 1 91 ? 3.676 -1.140 4.993 1.00 93.44 91 ALA A C 1
ATOM 679 O O . ALA A 1 91 ? 3.674 -1.374 6.202 1.00 93.44 91 ALA A O 1
ATOM 680 N N . LEU A 1 92 ? 2.578 -0.760 4.332 1.00 91.75 92 LEU A N 1
ATOM 681 C CA . LEU A 1 92 ? 1.284 -0.594 4.989 1.00 91.75 92 LEU A CA 1
ATOM 682 C C . LEU A 1 92 ? 0.798 -1.888 5.637 1.00 91.75 92 LEU A C 1
ATOM 684 O O . LEU A 1 92 ? 0.202 -1.816 6.710 1.00 91.75 92 LEU A O 1
ATOM 688 N N . ASN A 1 93 ? 1.102 -3.046 5.045 1.00 91.50 93 ASN A N 1
ATOM 689 C CA . ASN A 1 93 ? 0.743 -4.351 5.606 1.00 91.50 93 ASN A CA 1
ATOM 690 C C . ASN A 1 93 ? 1.331 -4.541 7.016 1.00 91.50 93 ASN A C 1
ATOM 692 O O . ASN A 1 93 ? 0.610 -4.879 7.951 1.00 91.50 93 ASN A O 1
ATOM 696 N N . ASP A 1 94 ? 2.607 -4.197 7.214 1.00 90.38 94 ASP A N 1
ATOM 697 C CA . ASP A 1 94 ? 3.251 -4.299 8.531 1.00 90.38 94 ASP A CA 1
ATOM 698 C C . ASP A 1 94 ? 2.630 -3.343 9.564 1.00 90.38 94 ASP A C 1
ATOM 700 O O . ASP A 1 94 ? 2.654 -3.613 10.768 1.00 90.38 94 ASP A O 1
ATOM 704 N N . ILE A 1 95 ? 2.104 -2.200 9.113 1.00 86.31 95 ILE A N 1
ATOM 705 C CA . ILE A 1 95 ? 1.467 -1.200 9.976 1.00 86.31 95 ILE A CA 1
ATOM 706 C C . ILE A 1 95 ? 0.084 -1.685 10.414 1.00 86.31 95 ILE A C 1
ATOM 708 O O . ILE A 1 95 ? -0.216 -1.637 11.609 1.00 86.31 95 ILE A O 1
ATOM 712 N N . VAL A 1 96 ? -0.746 -2.160 9.476 1.00 85.00 96 VAL A N 1
ATOM 713 C CA . VAL A 1 96 ? -2.104 -2.652 9.780 1.00 85.00 96 VAL A CA 1
ATOM 714 C C . VAL A 1 96 ? -2.082 -3.932 10.615 1.00 85.00 96 VAL A C 1
ATOM 716 O O . VAL A 1 96 ? -2.997 -4.158 11.402 1.00 85.00 96 VAL A O 1
ATOM 719 N N . ASP A 1 97 ? -1.014 -4.728 10.523 1.00 85.62 97 ASP A N 1
ATOM 720 C CA . ASP A 1 97 ? -0.824 -5.908 11.371 1.00 85.62 97 ASP A CA 1
ATOM 721 C C . ASP A 1 97 ? -0.505 -5.547 12.832 1.00 85.62 97 ASP A C 1
ATOM 723 O O . ASP A 1 97 ? -0.745 -6.339 13.746 1.00 85.62 97 ASP A O 1
ATOM 727 N N . ARG A 1 98 ? 0.041 -4.348 13.080 1.00 85.50 98 ARG A N 1
ATOM 728 C CA . ARG A 1 98 ? 0.494 -3.903 14.413 1.00 85.50 98 ARG A CA 1
ATOM 729 C C . ARG A 1 98 ? -0.443 -2.904 15.079 1.00 85.50 98 ARG A C 1
ATOM 731 O O . ARG A 1 98 ? -0.396 -2.761 16.301 1.00 85.50 98 ARG A O 1
ATOM 738 N N . LYS A 1 99 ? -1.239 -2.174 14.300 1.00 83.06 99 LYS A N 1
ATOM 739 C CA . LYS A 1 99 ? -2.078 -1.066 14.770 1.00 83.06 99 LYS A CA 1
ATOM 740 C C . LYS A 1 99 ? -3.507 -1.209 14.229 1.00 83.06 99 LYS A C 1
ATOM 742 O O . LYS A 1 99 ? -3.684 -1.699 13.119 1.00 83.06 99 LYS A O 1
ATOM 747 N N . PRO A 1 100 ? -4.537 -0.759 14.970 1.00 84.62 100 PRO A N 1
ATOM 748 C CA . PRO A 1 100 ? -5.932 -0.845 14.537 1.00 84.62 100 PRO A CA 1
ATOM 749 C C . PRO A 1 100 ? -6.197 0.114 13.366 1.00 84.62 100 PRO A C 1
ATOM 751 O O . PRO A 1 100 ? -6.548 1.284 13.549 1.00 84.62 100 PRO A O 1
ATOM 754 N N . ALA A 1 101 ? -6.009 -0.394 12.151 1.00 86.19 101 ALA A N 1
ATOM 755 C CA . ALA A 1 101 ? -6.104 0.366 10.917 1.00 86.19 101 ALA A CA 1
ATOM 756 C C . ALA A 1 101 ? -6.717 -0.467 9.787 1.00 86.19 101 ALA A C 1
ATOM 758 O O . ALA A 1 101 ? -6.504 -1.673 9.697 1.00 86.19 101 ALA A O 1
ATOM 759 N N . VAL A 1 102 ? -7.465 0.195 8.909 1.00 88.06 102 VAL A N 1
ATOM 760 C CA . VAL A 1 102 ? -8.016 -0.378 7.680 1.00 88.06 102 VAL A CA 1
ATOM 761 C C . VAL A 1 102 ? -7.714 0.578 6.542 1.00 88.06 102 VAL A C 1
ATOM 763 O O . VAL A 1 102 ? -8.149 1.734 6.572 1.00 88.06 102 VAL A O 1
ATOM 766 N N . PHE A 1 103 ? -7.009 0.078 5.531 1.00 89.62 103 PHE A N 1
ATOM 767 C CA . PHE A 1 103 ? -6.685 0.833 4.328 1.00 89.62 103 PHE A CA 1
ATOM 768 C C . PHE A 1 103 ? -7.351 0.235 3.096 1.00 89.62 103 PHE A C 1
ATOM 770 O O . PHE A 1 103 ? -7.375 -0.978 2.907 1.00 89.62 103 PHE A O 1
ATOM 777 N N . LEU A 1 104 ? -7.902 1.116 2.264 1.00 92.31 104 LEU A N 1
ATOM 778 C CA . LEU A 1 104 ? -8.399 0.787 0.935 1.00 92.31 104 LEU A CA 1
ATOM 779 C C . LEU A 1 104 ? -7.644 1.622 -0.100 1.00 92.31 104 LEU A C 1
ATOM 781 O O . LEU A 1 104 ? -7.958 2.800 -0.296 1.00 92.31 104 LEU A O 1
ATOM 785 N N . CYS A 1 105 ? -6.671 1.010 -0.762 1.00 93.56 105 CYS A N 1
ATOM 786 C CA . CYS A 1 105 ? -5.904 1.654 -1.822 1.00 93.56 105 CYS A CA 1
ATOM 787 C C . CYS A 1 105 ? -6.649 1.547 -3.159 1.00 93.56 105 CYS A C 1
ATOM 789 O O . CYS A 1 105 ? -7.181 0.494 -3.520 1.00 93.56 105 CYS A O 1
ATOM 791 N N . LEU A 1 106 ? -6.740 2.668 -3.870 1.00 92.12 106 LEU A N 1
ATOM 792 C CA . LEU A 1 106 ? -7.520 2.832 -5.091 1.00 92.12 106 LEU A CA 1
ATOM 793 C C . LEU A 1 106 ? -6.593 3.043 -6.288 1.00 92.12 106 LEU A C 1
ATOM 795 O O . LEU A 1 106 ? -5.673 3.863 -6.255 1.00 92.12 106 LEU A O 1
ATOM 799 N N . TYR A 1 107 ? -6.888 2.334 -7.377 1.00 89.56 107 TYR A N 1
ATOM 800 C CA . TYR A 1 107 ? -6.080 2.348 -8.592 1.00 89.56 107 TYR A CA 1
ATOM 801 C C . TYR A 1 107 ? -6.954 2.551 -9.831 1.00 89.56 107 TYR A C 1
ATOM 803 O O . TYR A 1 107 ? -7.925 1.825 -10.051 1.00 89.56 107 TYR A O 1
ATOM 811 N N . ASP A 1 108 ? -6.592 3.528 -10.664 1.00 87.69 108 ASP A N 1
ATOM 812 C CA . ASP A 1 108 ? -7.252 3.778 -11.948 1.00 87.69 108 ASP A CA 1
ATOM 813 C C . ASP A 1 108 ? -6.685 2.833 -13.018 1.00 87.69 108 ASP A C 1
ATOM 815 O O . ASP A 1 108 ? -5.629 3.078 -13.604 1.00 87.69 108 ASP A O 1
ATOM 819 N N . LEU A 1 109 ? -7.412 1.754 -13.311 1.00 85.81 109 LEU A N 1
ATOM 820 C CA . LEU A 1 109 ? -7.004 0.740 -14.290 1.00 85.81 109 LEU A CA 1
ATOM 821 C C . LEU A 1 109 ? -6.789 1.297 -15.710 1.00 85.81 109 LEU A C 1
ATOM 823 O O . LEU A 1 109 ? -6.140 0.640 -16.517 1.00 85.81 109 LEU A O 1
ATOM 827 N N . GLN A 1 110 ? -7.326 2.478 -16.040 1.00 86.12 110 GLN A N 1
ATOM 828 C CA . GLN A 1 110 ? -7.094 3.118 -17.340 1.00 86.12 110 GLN A CA 1
ATOM 829 C C . GLN A 1 110 ? -5.757 3.865 -17.400 1.00 86.12 110 GLN A C 1
ATOM 831 O O . GLN A 1 110 ? -5.246 4.126 -18.488 1.00 86.12 110 GLN A O 1
ATOM 836 N N . ARG A 1 111 ? -5.184 4.217 -16.244 1.00 82.88 111 ARG A N 1
ATOM 837 C CA . ARG A 1 111 ? -3.894 4.917 -16.139 1.00 82.88 111 ARG A CA 1
ATOM 838 C C . ARG A 1 111 ? -2.736 3.976 -15.827 1.00 82.88 111 ARG A C 1
ATOM 840 O O . ARG A 1 111 ? -1.586 4.309 -16.100 1.00 82.88 111 ARG A O 1
ATOM 847 N N . PHE A 1 112 ? -3.030 2.812 -15.256 1.00 82.25 112 PHE A N 1
ATOM 848 C CA . PHE A 1 112 ? -2.025 1.873 -14.776 1.00 82.25 112 PHE A CA 1
ATOM 849 C C . PHE A 1 112 ? -1.609 0.902 -15.882 1.00 82.25 112 PHE A C 1
ATOM 851 O O . PHE A 1 112 ? -2.426 0.182 -16.451 1.00 82.25 112 PHE A O 1
ATOM 858 N N . GLY A 1 113 ? -0.307 0.863 -16.176 1.00 85.25 113 GLY A N 1
ATOM 859 C CA . GLY A 1 113 ? 0.274 -0.167 -17.042 1.00 85.25 113 GLY A CA 1
ATOM 860 C C . GLY A 1 113 ? 0.340 -1.536 -16.355 1.00 85.25 113 GLY A C 1
ATOM 861 O O . GLY A 1 113 ? 0.270 -1.619 -15.130 1.00 85.25 113 GLY A O 1
ATOM 862 N N . LEU A 1 114 ? 0.551 -2.603 -17.136 1.00 88.56 114 LEU A N 1
ATOM 863 C CA . LEU A 1 114 ? 0.623 -3.984 -16.628 1.00 88.56 114 LEU A CA 1
ATOM 864 C C . LEU A 1 114 ? 1.618 -4.155 -15.471 1.00 88.56 114 LEU A C 1
ATOM 866 O O . LEU A 1 114 ? 1.279 -4.792 -14.480 1.00 88.56 114 LEU A O 1
ATOM 870 N N . ASP A 1 115 ? 2.797 -3.537 -15.564 1.00 89.81 115 ASP A N 1
ATOM 871 C CA . ASP A 1 115 ? 3.826 -3.626 -14.521 1.00 89.81 115 ASP A CA 1
ATOM 872 C C . ASP A 1 115 ? 3.321 -3.071 -13.169 1.00 89.81 115 ASP A C 1
ATOM 874 O O . ASP A 1 115 ? 3.616 -3.631 -12.115 1.00 89.81 115 ASP A O 1
ATOM 878 N N . HIS A 1 116 ? 2.475 -2.032 -13.188 1.00 90.12 116 HIS A N 1
ATOM 879 C CA . HIS A 1 116 ? 1.861 -1.482 -11.974 1.00 90.12 116 HIS A CA 1
ATOM 880 C C . HIS A 1 116 ? 0.780 -2.406 -11.417 1.00 90.12 116 HIS A C 1
ATOM 882 O O . HIS A 1 116 ? 0.687 -2.567 -10.209 1.00 90.12 116 HIS A O 1
ATOM 888 N N . LEU A 1 117 ? -0.034 -3.029 -12.276 1.00 91.88 117 LEU A N 1
ATOM 889 C CA . LEU A 1 117 ? -1.056 -3.981 -11.827 1.00 91.88 117 LEU A CA 1
ATOM 890 C C . LEU A 1 117 ? -0.422 -5.205 -11.165 1.00 91.88 117 LEU A C 1
ATOM 892 O O . LEU A 1 117 ? -0.927 -5.685 -10.155 1.00 91.88 117 LEU A O 1
ATOM 896 N N . VAL A 1 118 ? 0.704 -5.683 -11.698 1.00 94.25 118 VAL A N 1
ATOM 897 C CA . VAL A 1 118 ? 1.486 -6.745 -11.056 1.00 94.25 118 VAL A CA 1
ATOM 898 C C . VAL A 1 118 ? 1.980 -6.289 -9.683 1.00 94.25 118 VAL A C 1
ATOM 900 O O . VAL A 1 118 ? 1.842 -7.045 -8.727 1.00 94.25 118 VAL A O 1
ATOM 903 N N . ALA A 1 119 ? 2.489 -5.061 -9.557 1.00 94.06 119 ALA A N 1
ATOM 904 C CA . ALA A 1 119 ? 2.906 -4.519 -8.265 1.00 94.06 119 ALA A CA 1
ATOM 905 C C . ALA A 1 119 ? 1.731 -4.405 -7.271 1.00 94.06 119 ALA A C 1
ATOM 907 O O . ALA A 1 119 ? 1.861 -4.872 -6.145 1.00 94.06 119 ALA A O 1
ATOM 908 N N . VAL A 1 120 ? 0.557 -3.915 -7.698 1.00 93.38 120 VAL A N 1
ATOM 909 C CA . VAL A 1 120 ? -0.678 -3.896 -6.882 1.00 93.38 120 VAL A CA 1
ATOM 910 C C . VAL A 1 120 ? -1.003 -5.292 -6.350 1.00 93.38 120 VAL A C 1
ATOM 912 O O . VAL A 1 120 ? -1.234 -5.464 -5.154 1.00 93.38 120 VAL A O 1
ATOM 915 N N . LEU A 1 121 ? -0.989 -6.306 -7.221 1.00 95.25 121 LEU A N 1
ATOM 916 C CA . LEU A 1 121 ? -1.261 -7.687 -6.822 1.00 95.25 121 LEU A CA 1
ATOM 917 C C . LEU A 1 121 ? -0.189 -8.252 -5.881 1.00 95.25 121 LEU A C 1
ATOM 919 O O . LEU A 1 121 ? -0.489 -9.124 -5.076 1.00 95.25 121 LEU A O 1
ATOM 923 N N . LYS A 1 122 ? 1.053 -7.786 -5.944 1.00 96.50 122 LYS A N 1
ATOM 924 C CA . LYS A 1 122 ? 2.088 -8.258 -5.018 1.00 96.50 122 LYS A CA 1
ATOM 925 C C . LYS A 1 122 ? 1.977 -7.619 -3.642 1.00 96.50 122 LYS A C 1
ATOM 927 O O . LYS A 1 122 ? 2.331 -8.261 -2.665 1.00 96.50 122 LYS A O 1
ATOM 932 N N . THR A 1 123 ? 1.454 -6.401 -3.544 1.00 95.81 123 THR A N 1
ATOM 933 C CA . THR A 1 123 ? 1.431 -5.651 -2.281 1.00 95.81 123 THR A CA 1
ATOM 934 C C . THR A 1 123 ? 0.112 -5.743 -1.515 1.00 95.81 123 THR A C 1
ATOM 936 O O . THR A 1 123 ? 0.057 -5.299 -0.371 1.00 95.81 123 THR A O 1
ATOM 939 N N . HIS A 1 124 ? -0.939 -6.329 -2.102 1.00 95.44 124 HIS A N 1
ATOM 940 C CA . HIS A 1 124 ? -2.275 -6.381 -1.499 1.00 95.44 124 HIS A CA 1
ATOM 941 C C . HIS A 1 124 ? -2.745 -7.817 -1.241 1.00 95.44 124 HIS A C 1
ATOM 943 O O . HIS A 1 124 ? -2.958 -8.557 -2.203 1.00 95.44 124 HIS A O 1
ATOM 949 N N . PRO A 1 125 ? -3.004 -8.219 0.016 1.00 94.50 125 PRO A N 1
ATOM 950 C CA . PRO A 1 125 ? -3.497 -9.562 0.329 1.00 94.50 125 PRO A CA 1
ATOM 951 C C . PRO A 1 125 ? -4.948 -9.788 -0.118 1.00 94.50 125 PRO A C 1
ATOM 953 O O . PRO A 1 125 ? -5.359 -10.924 -0.344 1.00 94.50 125 PRO A O 1
ATOM 956 N N . VAL A 1 126 ? -5.728 -8.714 -0.263 1.00 93.62 126 VAL A N 1
ATOM 957 C CA . VAL A 1 126 ? -7.137 -8.751 -0.665 1.00 93.62 126 VAL A CA 1
ATOM 958 C C . VAL A 1 126 ? -7.378 -7.700 -1.742 1.00 93.62 126 VAL A C 1
ATOM 960 O O . VAL A 1 126 ? -6.944 -6.558 -1.608 1.00 93.62 126 VAL A O 1
ATOM 963 N N . VAL A 1 127 ? -8.098 -8.073 -2.800 1.00 92.75 127 VAL A N 1
ATOM 964 C CA . VAL A 1 127 ? -8.421 -7.185 -3.925 1.00 92.75 127 VAL A CA 1
ATOM 965 C C . VAL A 1 127 ? -9.930 -7.124 -4.126 1.00 92.75 127 VAL A C 1
ATOM 967 O O . VAL A 1 127 ? -10.615 -8.145 -4.095 1.00 92.75 127 VAL A O 1
ATOM 970 N N . LEU A 1 128 ? -10.452 -5.918 -4.359 1.00 92.06 128 LEU A N 1
ATOM 971 C CA . LEU A 1 128 ? -11.829 -5.690 -4.794 1.00 92.06 128 LEU A CA 1
ATOM 972 C C . LEU A 1 128 ? -11.838 -5.412 -6.302 1.00 92.06 128 LEU A C 1
ATOM 974 O O . LEU A 1 128 ? -11.400 -4.351 -6.739 1.00 92.06 128 LEU A O 1
ATOM 978 N N . LEU A 1 129 ? -12.363 -6.348 -7.091 1.00 88.31 129 LEU A N 1
ATOM 979 C CA . LEU A 1 129 ? -12.488 -6.227 -8.544 1.00 88.31 129 LEU A CA 1
ATOM 980 C C . LEU A 1 129 ? -13.913 -6.577 -8.968 1.00 88.31 129 LEU A C 1
ATOM 982 O O . LEU A 1 129 ? -14.433 -7.612 -8.567 1.00 88.31 129 LEU A O 1
ATOM 986 N N . ASP A 1 130 ? -14.546 -5.712 -9.763 1.00 88.12 130 ASP A N 1
ATOM 987 C CA . ASP A 1 130 ? -15.924 -5.901 -10.250 1.00 88.12 130 ASP A CA 1
ATOM 988 C C . ASP A 1 130 ? -16.904 -6.312 -9.131 1.00 88.12 130 ASP A C 1
ATOM 990 O O . ASP A 1 130 ? -17.549 -7.360 -9.159 1.00 88.12 130 ASP A O 1
ATOM 994 N N . GLN A 1 131 ? -16.922 -5.512 -8.055 1.00 88.12 131 GLN A N 1
ATOM 995 C CA . GLN A 1 131 ? -17.736 -5.736 -6.847 1.00 88.12 131 GLN A CA 1
ATOM 996 C C . GLN A 1 131 ? -17.460 -7.061 -6.106 1.00 88.12 131 GLN A C 1
ATOM 998 O O . GLN A 1 131 ? -18.179 -7.413 -5.166 1.00 88.12 131 GLN A O 1
ATOM 1003 N N . THR A 1 132 ? -16.406 -7.778 -6.489 1.00 87.75 132 THR A N 1
ATOM 1004 C CA . THR A 1 132 ? -16.016 -9.067 -5.926 1.00 87.75 132 THR A CA 1
ATOM 1005 C C . THR A 1 132 ? -14.749 -8.909 -5.103 1.00 87.75 132 THR A C 1
ATOM 1007 O O . THR A 1 132 ? -13.748 -8.382 -5.581 1.00 87.75 132 THR A O 1
ATOM 1010 N N . VAL A 1 133 ? -14.796 -9.370 -3.854 1.00 91.50 133 VAL A N 1
ATOM 1011 C CA . VAL A 1 133 ? -13.621 -9.417 -2.980 1.00 91.50 133 VAL A CA 1
ATOM 1012 C C . VAL A 1 133 ? -12.938 -10.763 -3.137 1.00 91.50 133 VAL A C 1
ATOM 1014 O O . VAL A 1 133 ? -13.584 -11.804 -3.017 1.00 91.50 133 VAL A O 1
ATOM 1017 N N . LEU A 1 134 ? -11.644 -10.714 -3.421 1.00 89.94 134 LEU A N 1
ATOM 1018 C CA . LEU A 1 134 ? -10.801 -11.857 -3.723 1.00 89.94 134 LEU A CA 1
ATOM 1019 C C . LEU A 1 134 ? -9.627 -11.878 -2.746 1.00 89.94 134 LEU A C 1
ATOM 1021 O O . LEU A 1 134 ? -8.918 -10.878 -2.620 1.00 89.94 134 LEU A O 1
ATOM 1025 N N . ASP A 1 135 ? -9.404 -13.022 -2.102 1.00 92.50 135 ASP A N 1
ATOM 1026 C CA . ASP A 1 135 ? -8.112 -13.311 -1.481 1.00 92.50 135 ASP A CA 1
ATOM 1027 C C . ASP A 1 135 ? -7.082 -13.451 -2.601 1.00 92.50 135 ASP A C 1
ATOM 1029 O O . ASP A 1 135 ? -7.291 -14.191 -3.568 1.00 92.50 135 ASP A O 1
ATOM 1033 N N . ASN A 1 136 ? -5.997 -12.695 -2.507 1.00 93.44 136 ASN A N 1
ATOM 1034 C CA . ASN A 1 136 ? -5.051 -12.561 -3.595 1.00 93.44 136 ASN A CA 1
ATOM 1035 C C . ASN A 1 136 ? -3.921 -13.600 -3.482 1.00 93.44 136 ASN A C 1
ATOM 1037 O O . ASN A 1 136 ? -3.064 -13.476 -2.607 1.00 93.44 136 ASN A O 1
ATOM 1041 N N . PRO A 1 137 ? -3.848 -14.594 -4.386 1.00 94.25 137 PRO A N 1
ATOM 1042 C CA . PRO A 1 137 ? -2.816 -15.630 -4.335 1.00 94.25 137 PRO A CA 1
ATOM 1043 C C . PRO A 1 137 ? -1.423 -15.128 -4.747 1.00 94.25 137 PRO A C 1
ATOM 1045 O O . PRO A 1 137 ? -0.455 -15.874 -4.633 1.00 94.25 137 PRO A O 1
ATOM 1048 N N . HIS A 1 138 ? -1.319 -13.904 -5.270 1.00 96.12 138 HIS A N 1
ATOM 1049 C CA . HIS A 1 138 ? -0.065 -13.302 -5.729 1.00 96.12 138 HIS A CA 1
ATOM 1050 C C . HIS A 1 138 ? 0.576 -12.369 -4.699 1.00 96.12 138 HIS A C 1
ATOM 1052 O O . HIS A 1 138 ? 1.618 -11.784 -4.993 1.00 96.12 138 HIS A O 1
ATOM 1058 N N . PHE A 1 139 ? -0.039 -12.226 -3.524 1.00 96.00 139 PHE A N 1
ATOM 1059 C CA . PHE A 1 139 ? 0.487 -11.403 -2.447 1.00 96.00 139 PHE A CA 1
ATOM 1060 C C . PHE A 1 139 ? 1.869 -11.891 -1.998 1.00 96.00 139 PHE A C 1
ATOM 1062 O O . PHE A 1 139 ? 2.067 -13.081 -1.749 1.00 96.00 139 PHE A O 1
ATOM 1069 N N . ALA A 1 140 ? 2.801 -10.950 -1.880 1.00 95.44 140 ALA A N 1
ATOM 1070 C CA . ALA A 1 140 ? 4.130 -11.140 -1.331 1.00 95.44 140 ALA A CA 1
ATOM 1071 C C . ALA A 1 140 ? 4.237 -10.361 -0.018 1.00 95.44 140 ALA A C 1
ATOM 1073 O O . ALA A 1 140 ? 3.771 -9.225 0.095 1.00 95.44 140 ALA A O 1
ATOM 1074 N N . THR A 1 141 ? 4.885 -10.956 0.979 1.00 94.56 141 THR A N 1
ATOM 1075 C CA . THR A 1 141 ? 5.214 -10.246 2.217 1.00 94.56 141 THR A CA 1
ATOM 1076 C C . THR A 1 141 ? 6.135 -9.063 1.928 1.00 94.56 141 THR A C 1
ATOM 1078 O O . THR A 1 141 ? 6.831 -9.027 0.909 1.00 94.56 141 THR A O 1
ATOM 1081 N N . ARG A 1 142 ? 6.208 -8.104 2.861 1.00 92.94 142 ARG A N 1
ATOM 1082 C CA . ARG A 1 142 ? 7.092 -6.944 2.711 1.00 92.94 142 ARG A CA 1
ATOM 1083 C C . ARG A 1 142 ? 8.538 -7.342 2.399 1.00 92.94 142 ARG A C 1
ATOM 1085 O O . ARG A 1 142 ? 9.144 -6.785 1.491 1.00 92.94 142 ARG A O 1
ATOM 1092 N N . ALA A 1 143 ? 9.065 -8.332 3.117 1.00 95.19 143 ALA A N 1
ATOM 1093 C CA . ALA A 1 143 ? 10.433 -8.806 2.931 1.00 95.19 143 ALA A CA 1
ATOM 1094 C C . ALA A 1 143 ? 10.661 -9.438 1.546 1.00 95.19 143 ALA A C 1
ATOM 1096 O O . ALA A 1 143 ? 11.707 -9.220 0.939 1.00 95.19 143 ALA A O 1
ATOM 1097 N N . GLU A 1 144 ? 9.692 -10.205 1.039 1.00 96.19 144 GLU A N 1
ATOM 1098 C CA . GLU A 1 144 ? 9.766 -10.803 -0.300 1.00 96.19 144 GLU A CA 1
ATOM 1099 C C . GLU A 1 144 ? 9.707 -9.732 -1.394 1.00 96.19 144 GLU A C 1
ATOM 1101 O O . GLU A 1 144 ? 10.498 -9.776 -2.336 1.00 96.19 144 GLU A O 1
ATOM 1106 N N . TYR A 1 145 ? 8.816 -8.746 -1.248 1.00 95.81 145 TYR A N 1
ATOM 1107 C CA . TYR A 1 145 ? 8.698 -7.649 -2.206 1.00 95.81 145 TYR A CA 1
ATOM 1108 C C . TYR A 1 145 ? 9.952 -6.763 -2.223 1.00 95.81 145 TYR A C 1
ATOM 1110 O O . TYR A 1 145 ? 10.461 -6.447 -3.296 1.00 95.81 145 TYR A O 1
ATOM 1118 N N . ASP A 1 146 ? 10.509 -6.420 -1.057 1.00 94.50 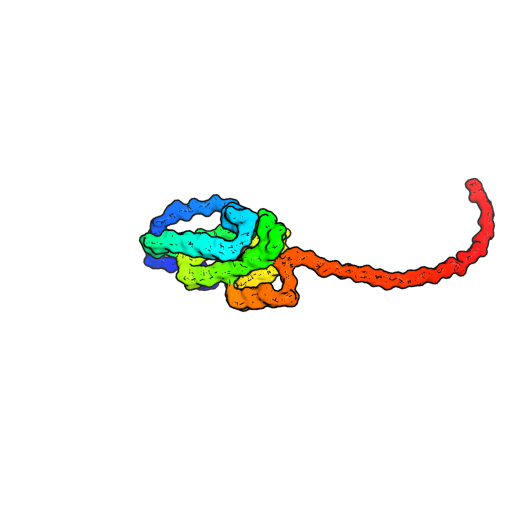146 ASP A N 1
ATOM 1119 C CA . ASP A 1 146 ? 11.759 -5.654 -0.961 1.00 94.50 146 ASP A CA 1
ATOM 1120 C C . ASP A 1 146 ? 12.935 -6.402 -1.609 1.00 94.50 146 ASP A C 1
ATOM 1122 O O . ASP A 1 146 ? 13.755 -5.792 -2.298 1.00 94.50 146 ASP A O 1
ATOM 1126 N N . ALA A 1 147 ? 13.010 -7.726 -1.426 1.00 95.94 147 ALA A N 1
ATOM 1127 C CA . ALA A 1 147 ? 14.033 -8.556 -2.057 1.00 95.94 147 ALA A CA 1
ATOM 1128 C C . ALA A 1 147 ? 13.906 -8.562 -3.588 1.00 95.94 147 ALA A C 1
ATOM 1130 O O . ALA A 1 147 ? 14.919 -8.488 -4.280 1.00 95.94 147 ALA A O 1
ATOM 1131 N N . GLU A 1 148 ? 12.680 -8.603 -4.117 1.00 93.62 148 GLU A N 1
ATOM 1132 C CA . GLU A 1 148 ? 12.435 -8.460 -5.553 1.00 93.62 148 GLU A CA 1
ATOM 1133 C C . GLU A 1 148 ? 12.845 -7.068 -6.046 1.00 93.62 148 GLU A C 1
ATOM 1135 O O . GLU A 1 148 ? 13.542 -6.951 -7.050 1.00 93.62 148 GLU A O 1
ATOM 1140 N N . VAL A 1 149 ? 12.460 -6.004 -5.336 1.00 93.25 149 VAL A N 1
ATOM 1141 C CA . VAL A 1 149 ? 12.801 -4.625 -5.715 1.00 93.25 149 VAL A CA 1
ATOM 1142 C C . VAL A 1 149 ? 14.314 -4.402 -5.759 1.00 93.25 149 VAL A C 1
ATOM 1144 O O . VAL A 1 149 ? 14.785 -3.676 -6.639 1.00 93.25 149 VAL A O 1
ATOM 1147 N N . ALA A 1 150 ? 15.056 -5.044 -4.853 1.00 92.94 150 ALA A N 1
ATOM 1148 C CA . ALA A 1 150 ? 16.512 -4.986 -4.756 1.00 92.94 150 ALA A CA 1
ATOM 1149 C C . ALA A 1 150 ? 17.262 -5.852 -5.788 1.00 92.94 150 ALA A C 1
ATOM 1151 O O . ALA A 1 150 ? 18.487 -5.737 -5.883 1.00 92.94 150 ALA A O 1
ATOM 1152 N N . ASP A 1 151 ? 16.570 -6.709 -6.547 1.00 94.00 151 ASP A N 1
ATOM 1153 C CA . ASP A 1 151 ? 17.185 -7.524 -7.596 1.00 94.00 151 ASP A CA 1
ATOM 1154 C C . ASP A 1 151 ? 17.767 -6.617 -8.704 1.00 94.00 151 ASP A C 1
ATOM 1156 O O . ASP A 1 151 ? 17.020 -5.857 -9.333 1.00 94.00 151 ASP A O 1
ATOM 1160 N N . PRO A 1 152 ? 19.088 -6.676 -8.977 1.00 89.12 152 PRO A N 1
ATOM 1161 C CA . PRO A 1 152 ? 19.728 -5.834 -9.986 1.00 89.12 152 PRO A CA 1
ATOM 1162 C C . PRO A 1 152 ? 19.244 -6.106 -11.417 1.00 89.12 152 PRO A C 1
ATOM 1164 O O . PRO A 1 152 ? 19.375 -5.226 -12.270 1.00 89.12 152 PRO A O 1
ATOM 1167 N N . ASP A 1 153 ? 18.698 -7.295 -11.689 1.00 90.31 153 ASP A N 1
ATOM 1168 C CA . ASP A 1 153 ? 18.169 -7.660 -13.004 1.00 90.31 153 ASP A CA 1
ATOM 1169 C C . ASP A 1 153 ? 16.702 -7.226 -13.179 1.00 90.31 153 ASP A C 1
ATOM 1171 O O . ASP A 1 153 ? 16.165 -7.255 -14.296 1.00 90.31 153 ASP A O 1
ATOM 1175 N N . ARG A 1 154 ? 16.034 -6.778 -12.104 1.00 89.88 154 ARG A N 1
ATOM 1176 C CA . ARG A 1 154 ? 14.656 -6.292 -12.178 1.00 89.88 154 ARG A CA 1
ATOM 1177 C C . ARG A 1 154 ? 14.599 -4.973 -12.939 1.00 89.88 154 ARG A C 1
ATOM 1179 O O . ARG A 1 154 ? 15.290 -4.001 -12.639 1.00 89.88 154 ARG A O 1
ATOM 1186 N N . ARG A 1 155 ? 13.680 -4.897 -13.901 1.00 86.38 155 ARG A N 1
ATOM 1187 C CA . ARG A 1 155 ? 13.346 -3.640 -14.576 1.00 86.38 155 ARG A CA 1
ATOM 1188 C C . ARG A 1 155 ? 12.541 -2.733 -13.624 1.00 86.38 155 ARG A C 1
ATOM 1190 O O . ARG A 1 155 ? 11.473 -3.159 -13.187 1.00 86.38 155 ARG A O 1
ATOM 1197 N N . PRO A 1 156 ? 12.991 -1.491 -13.362 1.00 87.69 156 PRO A N 1
ATOM 1198 C CA . PRO A 1 156 ? 12.231 -0.523 -12.576 1.00 87.69 156 PRO A CA 1
ATOM 1199 C C . PRO A 1 156 ? 10.860 -0.240 -13.183 1.00 87.69 156 PRO A C 1
ATOM 1201 O O . PRO A 1 156 ? 10.694 -0.245 -14.413 1.00 87.69 156 PRO A O 1
ATOM 1204 N N . LEU A 1 157 ? 9.891 0.076 -12.329 1.00 87.19 157 LEU A N 1
ATOM 1205 C CA . LEU A 1 157 ? 8.598 0.557 -12.797 1.00 87.19 157 LEU A CA 1
ATOM 1206 C C . LEU A 1 157 ? 8.792 1.856 -13.594 1.00 87.19 157 LEU A C 1
ATOM 1208 O O . LEU A 1 157 ? 9.641 2.688 -13.279 1.00 87.19 157 LEU A O 1
ATOM 1212 N N . ASN A 1 158 ? 8.028 2.009 -14.678 1.00 81.38 158 ASN A N 1
ATOM 1213 C CA . ASN A 1 158 ? 8.142 3.114 -15.645 1.00 81.38 158 ASN A CA 1
ATOM 1214 C C . ASN A 1 158 ? 9.468 3.235 -16.406 1.00 81.38 158 ASN A C 1
ATOM 1216 O O . ASN A 1 158 ? 9.649 4.202 -17.151 1.00 81.38 158 ASN A O 1
ATOM 1220 N N . ALA A 1 159 ? 10.369 2.252 -16.323 1.00 79.25 159 ALA A N 1
ATOM 1221 C CA . ALA A 1 159 ? 11.505 2.206 -17.235 1.00 79.25 159 ALA A CA 1
ATOM 1222 C C . ALA A 1 159 ? 11.009 2.206 -18.693 1.00 79.25 159 ALA A C 1
ATOM 1224 O O . ALA A 1 159 ? 10.049 1.508 -19.031 1.00 79.25 159 ALA A O 1
ATOM 1225 N N . ALA A 1 160 ? 11.665 2.955 -19.581 1.00 70.19 160 ALA A N 1
ATOM 1226 C CA . ALA A 1 160 ? 11.311 2.944 -20.998 1.00 70.19 160 ALA A CA 1
ATOM 1227 C C . ALA A 1 160 ? 11.343 1.501 -21.553 1.00 70.19 160 ALA A C 1
ATOM 1229 O O . ALA A 1 160 ? 12.204 0.709 -21.149 1.00 70.19 160 ALA A O 1
ATOM 1230 N N . PRO A 1 161 ? 10.410 1.117 -22.446 1.00 64.69 161 PRO A N 1
ATOM 1231 C CA . PRO A 1 161 ? 10.439 -0.207 -23.050 1.00 64.69 161 PRO A CA 1
ATOM 1232 C C . PRO A 1 161 ? 11.764 -0.412 -23.801 1.00 64.69 161 PRO A C 1
ATOM 1234 O O . PRO A 1 161 ? 12.303 0.549 -24.366 1.00 64.69 161 PRO A O 1
ATOM 1237 N N . PRO A 1 162 ? 12.299 -1.647 -23.837 1.00 60.59 162 PRO A N 1
ATOM 1238 C CA . PRO A 1 162 ? 13.514 -1.927 -24.584 1.00 60.59 162 PRO A CA 1
ATOM 1239 C C . PRO A 1 162 ? 13.304 -1.530 -26.045 1.00 60.59 162 PRO A C 1
ATOM 1241 O O . PRO A 1 162 ? 12.345 -1.946 -26.700 1.00 60.59 162 PRO A O 1
ATOM 1244 N N . THR A 1 163 ? 14.203 -0.699 -26.571 1.00 57.81 163 THR A N 1
ATOM 1245 C CA . THR A 1 163 ? 14.178 -0.315 -27.979 1.00 57.81 163 THR A CA 1
ATOM 1246 C C . THR A 1 163 ? 14.576 -1.526 -28.814 1.00 57.81 163 THR A C 1
ATOM 1248 O O . THR A 1 163 ? 15.748 -1.781 -29.093 1.00 57.81 163 THR A O 1
ATOM 1251 N N . HIS A 1 164 ? 13.583 -2.309 -29.236 1.00 59.44 164 HIS A N 1
ATOM 1252 C CA . HIS A 1 164 ? 13.783 -3.317 -30.264 1.00 59.44 164 HIS A CA 1
ATOM 1253 C C . HIS A 1 164 ? 14.114 -2.591 -31.568 1.00 59.44 164 HIS A C 1
ATOM 1255 O O . HIS A 1 164 ? 13.235 -2.200 -32.336 1.00 59.44 164 HIS A O 1
ATOM 1261 N N . THR A 1 165 ? 15.404 -2.390 -31.832 1.00 51.12 165 THR A N 1
ATOM 1262 C CA . THR A 1 165 ? 15.848 -2.000 -33.166 1.00 51.12 165 THR A CA 1
ATOM 1263 C C . THR A 1 165 ? 15.576 -3.184 -34.084 1.00 51.12 165 THR A C 1
ATOM 1265 O O . THR A 1 165 ? 16.332 -4.154 -34.144 1.00 51.12 165 THR A O 1
ATOM 1268 N N . CYS A 1 166 ? 14.444 -3.133 -34.789 1.00 46.72 166 CYS A N 1
ATOM 1269 C CA . CYS A 1 166 ? 14.183 -4.014 -35.913 1.00 46.72 166 CYS A CA 1
ATOM 1270 C C . CYS A 1 166 ? 15.270 -3.730 -36.954 1.00 46.72 166 CYS A C 1
ATOM 1272 O O . CYS A 1 166 ? 15.166 -2.804 -37.759 1.00 46.72 166 CYS A O 1
ATOM 1274 N N . ARG A 1 167 ? 16.371 -4.489 -36.898 1.00 50.31 167 ARG A N 1
ATOM 1275 C CA . ARG A 1 167 ? 17.372 -4.501 -37.959 1.00 50.31 167 ARG A CA 1
ATOM 1276 C C . ARG A 1 167 ? 16.682 -5.064 -39.189 1.00 50.31 167 ARG A C 1
ATOM 1278 O O . ARG A 1 167 ? 16.620 -6.279 -39.372 1.00 50.31 167 ARG A O 1
ATOM 1285 N N . THR A 1 168 ? 16.185 -4.183 -40.049 1.00 52.00 168 THR A N 1
ATOM 1286 C CA . THR A 1 168 ? 15.883 -4.540 -41.428 1.00 52.00 168 THR A CA 1
ATOM 1287 C C . THR A 1 168 ? 17.183 -5.078 -42.022 1.00 52.00 168 THR A C 1
ATOM 1289 O O . THR A 1 168 ? 18.129 -4.343 -42.303 1.00 52.00 168 THR A O 1
ATOM 1292 N N . ARG A 1 169 ? 17.298 -6.408 -42.139 1.00 47.62 169 ARG A N 1
ATOM 1293 C CA . ARG A 1 169 ? 18.360 -7.024 -42.937 1.00 47.62 169 ARG A CA 1
ATOM 1294 C C . ARG A 1 169 ? 18.161 -6.499 -44.350 1.00 47.62 169 ARG A C 1
ATOM 1296 O O . ARG A 1 169 ? 17.255 -6.944 -45.050 1.00 47.62 169 ARG A O 1
ATOM 1303 N N . GLY A 1 170 ? 18.978 -5.519 -44.728 1.00 43.31 170 GLY A N 1
ATOM 1304 C CA . GLY A 1 170 ? 18.993 -4.941 -46.059 1.00 43.31 170 GLY A CA 1
ATOM 1305 C C . GLY A 1 170 ? 19.102 -6.053 -47.091 1.00 43.31 170 GLY A C 1
ATOM 1306 O O . GLY A 1 170 ? 20.157 -6.663 -47.267 1.00 43.31 170 GLY A O 1
ATOM 1307 N N . ARG A 1 171 ? 17.991 -6.328 -47.773 1.00 48.41 171 ARG A N 1
ATOM 1308 C CA . ARG A 1 171 ? 17.990 -7.070 -49.027 1.00 48.41 171 ARG A CA 1
ATOM 1309 C C . ARG A 1 171 ? 18.758 -6.182 -50.005 1.00 48.41 171 ARG A C 1
ATOM 1311 O O . ARG A 1 171 ? 18.254 -5.137 -50.406 1.00 48.41 171 ARG A O 1
ATOM 1318 N N . ARG A 1 172 ? 20.007 -6.547 -50.318 1.00 45.31 172 ARG A N 1
ATOM 1319 C CA . ARG A 1 172 ? 20.779 -5.904 -51.391 1.00 45.31 172 ARG A CA 1
ATOM 1320 C C . ARG A 1 172 ? 19.902 -5.906 -52.641 1.00 45.31 172 ARG A C 1
ATOM 1322 O O . ARG A 1 172 ? 19.509 -6.974 -53.105 1.00 45.31 172 ARG A O 1
ATOM 1329 N N . SER A 1 173 ? 19.573 -4.726 -53.158 1.00 46.47 173 SER A N 1
ATOM 1330 C CA . SER A 1 173 ? 18.927 -4.602 -54.456 1.00 46.47 173 SER A CA 1
ATOM 1331 C C . SER A 1 173 ? 19.939 -5.005 -55.529 1.00 46.47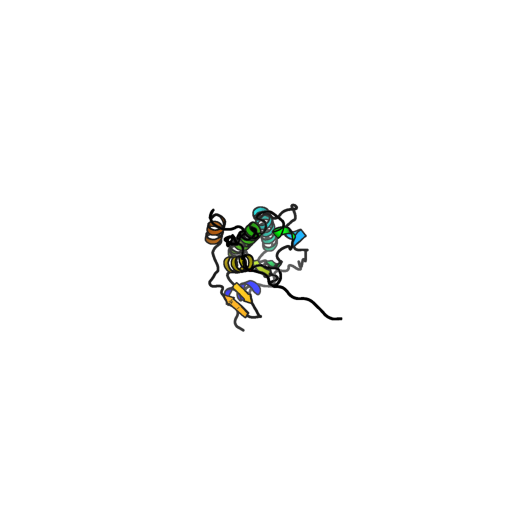 173 SER A C 1
ATOM 1333 O O . SER A 1 173 ? 20.887 -4.282 -55.834 1.00 46.47 173 SER A O 1
ATOM 1335 N N . SER A 1 174 ? 19.776 -6.197 -56.101 1.00 43.09 174 SER A N 1
ATOM 1336 C CA . SER A 1 174 ? 20.361 -6.489 -57.405 1.00 43.09 174 SER A CA 1
ATOM 1337 C C . SER A 1 174 ? 19.536 -5.739 -58.446 1.00 43.09 174 SER A C 1
ATOM 1339 O O . SER A 1 174 ? 18.335 -5.974 -58.587 1.00 43.09 174 SER A O 1
ATOM 1341 N N . ARG A 1 175 ? 20.187 -4.789 -59.123 1.00 38.66 175 ARG A N 1
ATOM 1342 C CA . ARG A 1 175 ? 19.649 -4.022 -60.251 1.00 38.66 175 ARG A CA 1
ATOM 1343 C C . ARG A 1 175 ? 19.000 -4.966 -61.266 1.00 38.66 175 ARG A C 1
ATOM 1345 O O . ARG A 1 175 ? 19.655 -5.874 -61.766 1.00 38.66 175 ARG A O 1
ATOM 1352 N N . ALA A 1 176 ? 17.733 -4.715 -61.574 1.00 36.75 176 ALA A N 1
ATOM 1353 C CA . ALA A 1 176 ? 17.058 -5.293 -62.721 1.00 36.75 176 ALA A CA 1
ATOM 1354 C C . ALA A 1 176 ? 17.553 -4.593 -63.995 1.00 36.75 176 ALA A C 1
ATOM 1356 O O . ALA A 1 176 ? 17.464 -3.372 -64.117 1.00 36.75 176 ALA A O 1
ATOM 1357 N N . SER A 1 177 ? 18.084 -5.376 -64.930 1.00 42.50 177 SER A N 1
ATOM 1358 C CA . SER A 1 177 ? 18.305 -4.994 -66.321 1.00 42.50 177 SER A CA 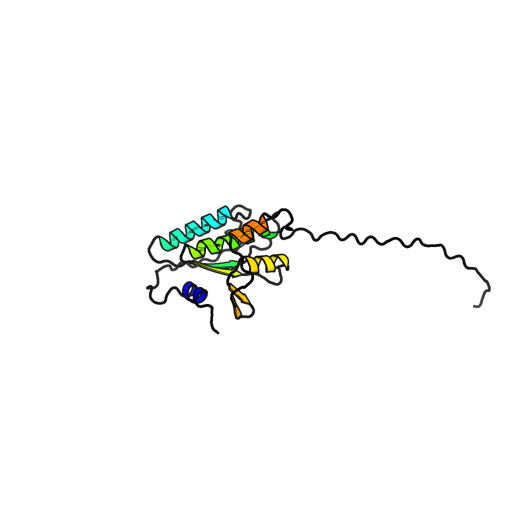1
ATOM 1359 C C . SER A 1 177 ? 17.311 -5.765 -67.192 1.00 42.50 177 SER A C 1
ATOM 1361 O O . SER A 1 177 ? 17.438 -6.978 -67.317 1.00 42.50 177 SER A O 1
ATOM 1363 N N . CYS A 1 178 ? 16.339 -5.067 -67.772 1.00 34.16 178 CYS A N 1
ATOM 1364 C CA . CYS A 1 178 ? 15.519 -5.438 -68.937 1.00 34.16 178 CYS A CA 1
ATOM 1365 C C . CYS A 1 178 ? 14.962 -4.085 -69.418 1.00 34.16 178 CYS A C 1
ATOM 1367 O O . CYS A 1 178 ? 14.357 -3.379 -68.623 1.00 34.16 178 CYS A O 1
ATOM 1369 N N . GLY A 1 179 ? 15.282 -3.541 -70.590 1.00 31.67 179 GLY A N 1
ATOM 1370 C CA . GLY A 1 179 ? 15.201 -4.139 -71.917 1.00 31.67 179 GLY A CA 1
ATOM 1371 C C . GLY A 1 179 ? 14.023 -3.464 -72.630 1.00 31.67 179 GLY A C 1
ATOM 1372 O O . GLY A 1 179 ? 12.886 -3.867 -72.421 1.00 31.67 179 GLY A O 1
ATOM 1373 N N . SER A 1 180 ? 14.284 -2.393 -73.390 1.00 39.22 180 SER A N 1
ATOM 1374 C CA . SER A 1 180 ? 13.286 -1.726 -74.250 1.00 39.22 180 SER A CA 1
ATOM 1375 C C . SER A 1 180 ? 12.877 -2.645 -75.412 1.00 39.22 180 SER A C 1
ATOM 1377 O O . SER A 1 180 ? 13.708 -3.430 -75.873 1.00 39.22 180 SER A O 1
ATOM 1379 N N . PRO A 1 181 ? 11.629 -2.561 -75.903 1.00 43.41 181 PRO A N 1
ATOM 1380 C CA . PRO A 1 181 ? 11.319 -1.746 -77.095 1.00 43.41 181 PRO A CA 1
ATOM 1381 C C . PRO A 1 181 ? 9.981 -0.981 -76.906 1.00 43.41 181 PRO A C 1
ATOM 1383 O O . PRO A 1 181 ? 9.149 -1.380 -76.107 1.00 43.41 181 PRO A O 1
ATOM 1386 N N . GLY A 1 182 ? 9.680 0.176 -77.495 1.00 37.94 182 GLY A N 1
ATOM 1387 C CA . GLY A 1 182 ? 9.949 0.658 -78.844 1.00 37.94 182 GLY A CA 1
ATOM 1388 C C . GLY A 1 182 ? 8.672 0.552 -79.690 1.00 37.94 182 GLY A C 1
ATOM 1389 O O . GLY A 1 182 ? 8.491 -0.492 -80.293 1.00 37.94 182 GLY A O 1
ATOM 1390 N N . SER A 1 183 ? 7.829 1.603 -79.719 1.00 36.38 183 SER A N 1
ATOM 1391 C CA . SER A 1 183 ? 7.047 2.096 -80.886 1.00 36.38 183 SER A CA 1
ATOM 1392 C C . SER A 1 183 ? 5.898 3.045 -80.475 1.00 36.38 183 SER A C 1
ATOM 1394 O O . SER A 1 183 ? 5.014 2.669 -79.712 1.00 36.38 183 SER A O 1
ATOM 1396 N N . SER A 1 184 ? 5.939 4.270 -81.010 1.00 41.59 184 SER A N 1
ATOM 1397 C CA . SER A 1 184 ? 4.953 5.375 -80.978 1.00 41.59 184 SER A CA 1
ATOM 1398 C C . SER A 1 184 ? 3.689 5.103 -81.847 1.00 41.59 184 SER A C 1
ATOM 1400 O O . SER A 1 184 ? 3.603 4.022 -82.424 1.00 41.59 184 SER A O 1
ATOM 1402 N N . PRO A 1 185 ? 2.839 6.105 -82.192 1.00 55.75 185 PRO A N 1
ATOM 1403 C CA . PRO A 1 185 ? 1.932 6.943 -81.378 1.00 55.75 185 PRO A CA 1
ATOM 1404 C C . PRO A 1 185 ? 0.486 7.000 -81.969 1.00 55.75 185 PRO A C 1
ATOM 1406 O O . PRO A 1 185 ? 0.232 6.356 -82.987 1.00 55.75 185 PRO A O 1
ATOM 1409 N N . ARG A 1 186 ? -0.413 7.799 -81.352 1.00 37.78 186 ARG A N 1
ATOM 1410 C CA . ARG A 1 186 ? -1.607 8.554 -81.868 1.00 37.78 186 ARG A CA 1
ATOM 1411 C C . ARG A 1 186 ? -2.560 8.808 -80.678 1.00 37.78 186 ARG A C 1
ATOM 1413 O O . ARG A 1 186 ? -2.716 7.895 -79.873 1.00 37.78 186 ARG A O 1
ATOM 1420 N N . ASP A 1 187 ? -3.176 9.963 -80.432 1.00 45.34 187 ASP A N 1
ATOM 1421 C CA . ASP A 1 187 ? -3.340 11.252 -81.130 1.00 45.34 187 ASP A CA 1
ATOM 1422 C C . ASP A 1 187 ? -3.186 12.416 -80.128 1.00 45.34 187 ASP A C 1
ATOM 1424 O O . ASP A 1 187 ? -3.418 12.181 -78.917 1.00 45.34 187 ASP A O 1
#

Organism: NCBI:txid2849501

pLDDT: mean 75.88, std 20.5, range [24.78, 96.5]

Sequence (187 aa):
MLLPTNARAQAVGEAGVADPPTHRFDVRPAAEVYLQSGKFSVEHMTSVLSDTLDEVTAGGPGLLRATGEMPWPGVLLEPHGADDFFVYEAALNDIVDRKPAVFLCLYDLQRFGLDHLVAVLKTHPVVLLDQTVLDNPHFATRAEYDAEVADPDRRPLNAAPPTHTCRTRGRRSSRASCGSPGSSPRD

Radius of gyration: 27.02 Å; chains: 1; bounding box: 42×34×106 Å

InterPro domains:
  IPR025847 MEDS domain [PF14417] (23-125)